Protein AF-A0A292PUA7-F1 (afdb_monomer_lite)

Secondary structure (DSSP, 8-state):
-HHHHHHHHHHT-S--SPPHHHHHHHHHHHHHTSPPPHHHHHHHHHHHHHSSSSEEEEE--GGGS-HHHHHHHHHHHHHHHHSS-TTSEEEEE-----HHHHHHHGGG-S------HHHHHHHHHHHHHHHHHH-HHHHTS-HHHHHHHHHHHHHHSTT-HHHHHHHHHHHHT--SHHHHHHHHHT--SSHHHHHHHHHHTS-HHHHHHHHHHHHHHHH-SSPPBHHHHHHHHH----TTSTT--------HHHHHHH-TTTEEES-S---S---GGGSBEEESSHHHHHHH-

Radius of gyration: 24.04 Å; chains: 1; bounding box: 62×45×61 Å

Structure (mmCIF, N/CA/C/O backbone):
data_AF-A0A292PUA7-F1
#
_entry.id   AF-A0A292PUA7-F1
#
loop_
_atom_site.group_PDB
_atom_site.id
_atom_site.type_symbol
_atom_site.label_atom_id
_atom_site.label_alt_id
_atom_site.label_comp_id
_atom_site.label_asym_id
_atom_site.label_entity_id
_atom_site.label_seq_id
_atom_site.pdbx_PDB_ins_code
_atom_site.Cartn_x
_atom_site.Cartn_y
_atom_site.Cartn_z
_atom_site.occupancy
_atom_site.B_iso_or_equiv
_atom_site.auth_seq_id
_atom_site.auth_comp_id
_atom_site.auth_asym_id
_atom_site.auth_atom_id
_atom_site.pdbx_PDB_model_num
ATOM 1 N N . MET A 1 1 ? -2.400 9.086 14.912 1.00 83.25 1 MET A N 1
ATOM 2 C CA . MET A 1 1 ? -3.695 8.447 14.572 1.00 83.25 1 MET A CA 1
ATOM 3 C C . MET A 1 1 ? -4.892 9.109 15.262 1.00 83.25 1 MET A C 1
ATOM 5 O O . MET A 1 1 ? -5.670 9.738 14.562 1.00 83.25 1 MET A O 1
ATOM 9 N N . LEU A 1 2 ? -5.048 9.010 16.593 1.00 87.31 2 LEU A N 1
ATOM 10 C CA . LEU A 1 2 ? -6.277 9.420 17.307 1.00 87.31 2 LEU A CA 1
ATOM 11 C C . LEU A 1 2 ? -6.714 10.872 17.054 1.00 87.31 2 LEU A C 1
ATOM 13 O O . LEU A 1 2 ? -7.883 11.109 16.780 1.00 87.31 2 LEU A O 1
ATOM 17 N N . LEU A 1 3 ? -5.783 11.832 17.050 1.00 88.31 3 LEU A N 1
ATOM 18 C CA . LEU A 1 3 ? -6.082 13.231 16.702 1.00 88.31 3 LEU A CA 1
ATOM 19 C C . LEU A 1 3 ? -6.696 13.378 15.299 1.00 88.31 3 LEU A C 1
ATOM 21 O O . LEU A 1 3 ? -7.638 14.144 15.111 1.00 88.31 3 LEU A O 1
ATOM 25 N N . SER A 1 4 ? -6.186 12.620 14.322 1.00 88.19 4 SER A N 1
ATOM 26 C CA . SER A 1 4 ? -6.734 12.601 12.960 1.00 88.19 4 SER A CA 1
ATOM 27 C C . SER A 1 4 ? -8.134 11.992 12.945 1.00 88.19 4 SER A C 1
ATOM 29 O O . SER A 1 4 ? -9.039 12.572 12.351 1.00 88.19 4 SER A O 1
ATOM 31 N N . LEU A 1 5 ? -8.341 10.877 13.656 1.00 89.81 5 LEU A N 1
ATOM 32 C CA . LEU A 1 5 ? -9.653 10.240 13.772 1.00 89.81 5 LEU A CA 1
ATOM 33 C C . LEU A 1 5 ? -10.684 11.184 14.406 1.00 89.81 5 LEU A C 1
ATOM 35 O O . LEU A 1 5 ? -11.755 11.380 13.842 1.00 89.81 5 LEU A O 1
ATOM 39 N N . ILE A 1 6 ? -10.343 11.822 15.529 1.00 89.75 6 ILE A N 1
ATOM 40 C CA . ILE A 1 6 ? -11.180 12.833 16.192 1.00 89.75 6 ILE A CA 1
ATOM 41 C C . ILE A 1 6 ? -11.528 13.958 15.213 1.00 89.75 6 ILE A C 1
ATOM 43 O O . ILE A 1 6 ? -12.698 14.299 15.055 1.00 89.75 6 ILE A O 1
ATOM 47 N N . GLY A 1 7 ? -10.531 14.501 14.508 1.00 88.25 7 GLY A N 1
ATOM 48 C CA . GLY A 1 7 ? -10.746 15.554 13.518 1.00 88.25 7 GLY A CA 1
ATOM 49 C C . GLY A 1 7 ? -11.690 15.134 12.387 1.00 88.25 7 GLY A C 1
ATOM 50 O O . GLY A 1 7 ? -12.556 15.913 11.991 1.00 88.25 7 GLY A O 1
ATOM 51 N N . GLN A 1 8 ? -11.565 13.904 11.885 1.00 90.06 8 GLN A N 1
ATOM 52 C CA . GLN A 1 8 ? -12.440 13.357 10.843 1.00 90.06 8 GLN A CA 1
ATOM 53 C C . GLN A 1 8 ? -13.868 13.124 11.350 1.00 90.06 8 GLN A C 1
ATOM 55 O O . GLN A 1 8 ? -14.820 13.523 10.682 1.00 90.06 8 GLN A O 1
ATOM 60 N N . LEU A 1 9 ? -14.024 12.551 12.547 1.00 88.88 9 LEU A N 1
ATOM 61 C CA . LEU A 1 9 ? -15.330 12.323 13.165 1.00 88.88 9 LEU A CA 1
ATOM 62 C C . LEU A 1 9 ? -16.069 13.639 13.423 1.00 88.88 9 LEU A C 1
ATOM 64 O O . LEU A 1 9 ? -17.260 13.733 13.144 1.00 88.88 9 LEU A O 1
ATOM 68 N N . LEU A 1 10 ? -15.368 14.673 13.897 1.00 87.06 10 LEU A N 1
ATOM 69 C CA . LEU A 1 10 ? -15.952 16.001 14.094 1.00 87.06 10 LEU A CA 1
ATOM 70 C C . LEU A 1 10 ? -16.365 16.647 12.768 1.00 87.06 10 LEU A C 1
ATOM 72 O O . LEU A 1 10 ? -17.460 17.190 12.684 1.00 87.06 10 LEU A O 1
ATOM 76 N N . ARG A 1 11 ? -15.534 16.551 11.720 1.00 85.50 11 ARG A N 1
ATOM 77 C CA . ARG A 1 11 ? -15.862 17.079 10.380 1.00 85.50 11 ARG A CA 1
ATOM 78 C C . ARG A 1 11 ? -17.053 16.380 9.730 1.00 85.50 11 ARG A C 1
ATOM 80 O O . ARG A 1 11 ? -17.743 16.996 8.927 1.00 85.50 11 ARG A O 1
ATOM 87 N N . ALA A 1 12 ? -17.278 15.107 10.046 1.00 83.06 12 ALA A N 1
ATOM 88 C CA . ALA A 1 12 ? -18.411 14.347 9.531 1.00 83.06 12 ALA A CA 1
ATOM 89 C C . ALA A 1 12 ? -19.746 14.720 10.205 1.00 83.06 12 ALA A C 1
ATOM 91 O O . ALA A 1 12 ? -20.809 14.357 9.697 1.00 83.06 12 ALA A O 1
ATOM 92 N N . ARG A 1 13 ? -19.722 15.437 11.339 1.00 81.62 13 ARG A N 1
ATOM 93 C CA . ARG A 1 13 ? -20.937 15.885 12.031 1.00 81.62 13 ARG A CA 1
ATOM 94 C C . ARG A 1 13 ? -21.560 17.076 11.306 1.00 81.62 13 ARG A C 1
ATOM 96 O O . ARG A 1 13 ? -20.875 17.965 10.817 1.00 81.62 13 ARG A O 1
ATOM 103 N N . SER A 1 14 ? -22.891 17.112 11.296 1.00 74.25 14 SER A N 1
ATOM 104 C CA . SER A 1 14 ? -23.660 18.260 10.794 1.00 74.25 14 SER A CA 1
ATOM 105 C C . SER A 1 14 ? -23.779 19.398 11.814 1.00 74.25 14 SER A C 1
ATOM 107 O O . SER A 1 14 ? -24.151 20.507 11.446 1.00 74.25 14 SER A O 1
ATOM 109 N N . ASP A 1 15 ? -23.508 19.116 13.089 1.00 78.31 15 ASP A N 1
ATOM 110 C CA . ASP A 1 15 ? -23.570 20.086 14.180 1.00 78.31 15 ASP A CA 1
ATOM 111 C C . ASP A 1 15 ? -22.274 20.919 14.229 1.00 78.31 15 ASP A C 1
ATOM 113 O O . ASP A 1 15 ? -21.197 20.335 14.392 1.00 78.31 15 ASP A O 1
ATOM 117 N N . PRO A 1 16 ? -22.351 22.257 14.090 1.00 71.00 16 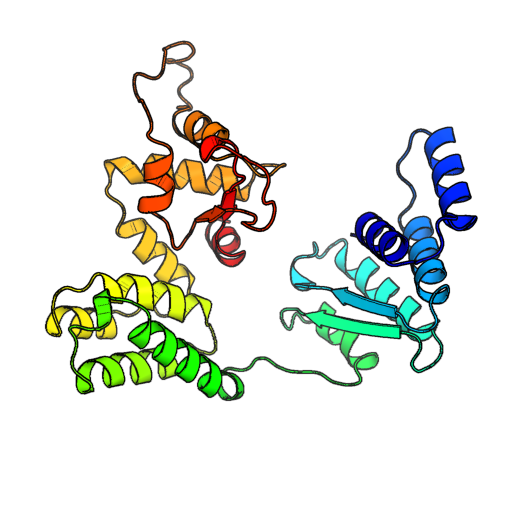PRO A N 1
ATOM 118 C CA . PRO A 1 16 ? -21.180 23.126 14.122 1.00 71.00 16 PRO A CA 1
ATOM 119 C C . PRO A 1 16 ? -20.568 23.280 15.523 1.00 71.00 16 PRO A C 1
ATOM 121 O O . PRO A 1 16 ? -19.453 23.792 15.633 1.00 71.00 16 PRO A O 1
ATOM 124 N N . LEU A 1 17 ? -21.268 22.876 16.590 1.00 80.25 17 LEU A N 1
ATOM 125 C CA . LEU A 1 17 ? -20.757 22.980 17.953 1.00 80.25 17 LEU A CA 1
ATOM 126 C C . LEU A 1 17 ? -19.792 21.831 18.273 1.00 80.25 17 LEU A C 1
ATOM 128 O O . LEU A 1 17 ? -20.082 20.637 18.105 1.00 80.25 17 LEU A O 1
ATOM 132 N N . LEU A 1 18 ? -18.611 22.217 18.760 1.00 82.06 18 LEU A N 1
ATOM 133 C CA . LEU A 1 18 ? -17.632 21.278 19.290 1.00 82.06 18 LEU A CA 1
ATOM 134 C C . LEU A 1 18 ? -18.151 20.689 20.610 1.00 82.06 18 LEU A C 1
ATOM 136 O O . LEU A 1 18 ? -18.640 21.453 21.441 1.00 82.06 18 LEU A O 1
ATOM 140 N N . PRO A 1 19 ? -18.028 19.367 20.825 1.00 84.81 19 PRO A N 1
ATOM 141 C CA . PRO A 1 19 ? -18.378 18.750 22.101 1.00 84.81 19 PRO A CA 1
ATOM 142 C C . PRO A 1 19 ? -17.555 19.340 23.248 1.00 84.81 19 PRO A C 1
ATOM 144 O O . PRO A 1 19 ? -16.367 19.641 23.065 1.00 84.81 19 PRO A O 1
ATOM 147 N N . ASP A 1 20 ? -18.162 19.455 24.429 1.00 84.44 20 ASP A N 1
ATOM 148 C CA . ASP A 1 20 ? -17.516 20.007 25.623 1.00 84.44 20 ASP A CA 1
ATOM 149 C C . ASP A 1 20 ? -16.232 19.246 25.973 1.00 84.44 20 ASP A C 1
ATOM 151 O O . ASP A 1 20 ? -15.246 19.851 26.383 1.00 84.44 20 ASP A O 1
ATOM 155 N N . GLU A 1 21 ? -16.181 17.935 25.730 1.00 81.94 21 GLU A N 1
ATOM 156 C CA . GLU A 1 21 ? -14.983 17.116 25.926 1.00 81.94 21 GLU A CA 1
ATOM 157 C C . GLU A 1 21 ? -13.799 17.597 25.084 1.00 81.94 21 GLU A C 1
ATOM 159 O O . GLU A 1 21 ? -12.672 17.639 25.573 1.00 81.94 21 GLU A O 1
ATOM 164 N N . ILE A 1 22 ? -14.041 18.001 23.835 1.00 84.62 22 ILE A N 1
ATOM 165 C CA . ILE A 1 22 ? -12.993 18.510 22.941 1.00 84.62 22 ILE A CA 1
ATOM 166 C C . ILE A 1 22 ? -12.559 19.907 23.351 1.00 84.62 22 ILE A C 1
ATOM 168 O O . ILE A 1 22 ? -11.365 20.216 23.328 1.00 84.62 22 ILE A O 1
ATOM 172 N N . MET A 1 23 ? -13.512 20.736 23.774 1.00 84.50 23 MET A N 1
ATOM 173 C CA . MET A 1 23 ? -13.211 22.058 24.307 1.00 84.50 23 MET A CA 1
ATOM 174 C C . MET A 1 23 ? -12.363 21.954 25.577 1.00 84.50 23 MET A C 1
ATOM 176 O O . MET A 1 23 ? -11.318 22.601 25.657 1.00 84.50 23 MET A O 1
ATOM 180 N N . ASN A 1 24 ? -12.741 21.083 26.513 1.00 84.62 24 ASN A N 1
ATOM 181 C CA . ASN A 1 24 ? -12.003 20.817 27.745 1.00 84.62 24 ASN A CA 1
ATOM 182 C C . ASN A 1 24 ? -10.601 20.276 27.458 1.00 84.62 24 ASN A C 1
ATOM 184 O O . ASN A 1 24 ? -9.626 20.779 28.012 1.00 84.62 24 ASN A O 1
ATOM 188 N N . LEU A 1 25 ? -10.480 19.311 26.543 1.00 84.31 25 LEU A N 1
ATOM 189 C CA . LEU A 1 25 ? -9.196 18.737 26.148 1.00 84.31 25 LEU A CA 1
ATOM 190 C C . LEU A 1 25 ? -8.265 19.802 25.547 1.00 84.31 25 LEU A C 1
ATOM 192 O O . LEU A 1 25 ? -7.103 19.881 25.940 1.00 84.31 25 LEU A O 1
ATOM 196 N N . TYR A 1 26 ? -8.783 20.687 24.688 1.00 82.81 26 TYR A N 1
ATOM 197 C CA . TYR A 1 26 ? -8.019 21.811 24.136 1.00 82.81 26 TYR A CA 1
ATOM 198 C C . TYR A 1 26 ? -7.610 22.843 25.198 1.00 82.81 26 TYR A C 1
ATOM 200 O O . TYR A 1 26 ? -6.489 23.353 25.170 1.00 82.81 26 TYR A O 1
ATOM 208 N N . HIS A 1 27 ? -8.499 23.177 26.137 1.00 83.00 27 HIS A N 1
ATOM 209 C CA . HIS A 1 27 ? -8.201 24.160 27.183 1.00 83.00 27 HIS A CA 1
ATOM 210 C C . HIS A 1 27 ? -7.146 23.623 28.153 1.00 83.00 27 HIS A C 1
ATOM 212 O O . HIS A 1 27 ? -6.191 24.334 28.466 1.00 83.00 27 HIS A O 1
ATOM 218 N N . ASN A 1 28 ? -7.263 22.354 28.547 1.00 78.50 28 ASN A N 1
ATOM 219 C CA . ASN A 1 28 ? -6.302 21.685 29.418 1.00 78.50 28 ASN A CA 1
ATOM 220 C C . ASN A 1 28 ? -4.930 21.552 28.743 1.00 78.50 28 ASN A C 1
ATOM 222 O O . ASN A 1 28 ? -3.914 21.864 29.359 1.00 78.50 28 ASN A O 1
ATOM 226 N N . SER A 1 29 ? -4.879 21.184 27.459 1.00 74.75 29 SER A N 1
ATOM 227 C CA . SER A 1 29 ? -3.610 21.064 26.731 1.00 74.75 29 SER A CA 1
ATOM 228 C C . SER A 1 29 ? -2.948 22.424 26.482 1.00 74.75 29 SER A C 1
ATOM 230 O O . SER A 1 29 ? -1.736 22.574 26.640 1.00 74.75 29 SER A O 1
ATOM 232 N N . LYS A 1 30 ? -3.735 23.458 26.146 1.00 66.00 30 LYS A N 1
ATOM 233 C CA . LYS A 1 30 ? -3.231 24.822 25.915 1.00 66.00 30 LYS A CA 1
ATOM 234 C C . LYS A 1 30 ? -2.744 25.491 27.200 1.00 66.00 30 LYS A C 1
ATOM 236 O O . LYS A 1 30 ? -1.758 26.220 27.151 1.00 66.00 30 LYS A O 1
ATOM 241 N N . ALA A 1 31 ? -3.399 25.236 28.333 1.00 60.09 31 ALA A N 1
ATOM 242 C CA . ALA A 1 31 ? -2.960 25.737 29.634 1.00 60.09 31 ALA A CA 1
ATOM 243 C C . ALA A 1 31 ? -1.592 25.168 30.050 1.00 60.09 31 ALA A C 1
ATOM 245 O O . ALA A 1 31 ? -0.831 25.848 30.732 1.00 60.09 31 ALA A O 1
ATOM 246 N N . ILE A 1 32 ? -1.273 23.944 29.615 1.00 60.31 32 ILE A N 1
ATOM 247 C CA . ILE A 1 32 ? -0.042 23.229 29.985 1.00 60.31 32 ILE A CA 1
ATOM 248 C C . ILE A 1 32 ? 1.043 23.367 28.894 1.00 60.31 32 ILE A C 1
ATOM 250 O O . ILE A 1 32 ? 2.213 23.096 29.150 1.00 60.31 32 ILE A O 1
ATOM 254 N N . GLY A 1 33 ? 0.694 23.819 27.682 1.00 63.53 33 GLY A N 1
ATOM 255 C CA . GLY A 1 33 ? 1.630 23.929 26.555 1.00 63.53 33 GLY A CA 1
ATOM 256 C C . GLY A 1 33 ? 2.111 22.572 26.027 1.00 63.53 33 GLY A C 1
ATOM 257 O O . GLY A 1 33 ? 3.173 22.489 25.416 1.00 63.53 33 GLY A O 1
ATOM 258 N N . THR A 1 34 ? 1.351 21.506 26.283 1.00 70.19 34 THR A N 1
ATOM 259 C CA . THR A 1 34 ? 1.709 20.119 25.959 1.00 70.19 34 THR A CA 1
ATOM 260 C C . THR A 1 34 ? 0.669 19.474 25.051 1.00 70.19 34 THR A C 1
ATOM 262 O O . THR A 1 34 ? -0.472 19.929 24.950 1.00 70.19 34 THR A O 1
ATOM 265 N N . SER A 1 35 ? 1.067 18.412 24.348 1.00 73.06 35 SER A N 1
ATOM 266 C CA . SER A 1 35 ? 0.124 17.564 23.619 1.00 73.06 35 SER A CA 1
ATOM 267 C C . SER A 1 35 ? -0.775 16.795 24.600 1.00 73.06 35 SER A C 1
ATOM 269 O O . SER A 1 35 ? -0.269 16.357 25.634 1.00 73.06 35 SER A O 1
ATOM 271 N N . PRO A 1 36 ? -2.065 16.578 24.280 1.00 79.19 36 PRO A N 1
ATOM 272 C CA . PRO A 1 36 ? -2.963 15.769 25.107 1.00 79.19 36 PRO A CA 1
ATOM 273 C C . PRO A 1 36 ? -2.427 14.349 25.331 1.00 79.19 36 PRO A C 1
ATOM 275 O O . PRO A 1 36 ? -1.798 13.785 24.429 1.00 79.19 36 PRO A O 1
ATOM 278 N N . ASP A 1 37 ? -2.709 13.762 26.498 1.00 84.75 37 ASP A N 1
ATOM 279 C CA . ASP A 1 37 ? -2.333 12.377 26.789 1.00 84.75 37 ASP A CA 1
ATOM 280 C C . ASP A 1 37 ? -3.092 11.385 25.892 1.00 84.75 37 ASP A C 1
ATOM 282 O O . ASP A 1 37 ? -4.216 11.637 25.446 1.00 84.75 37 ASP A O 1
ATOM 286 N N . ILE A 1 38 ? -2.488 10.222 25.636 1.00 83.25 38 ILE A N 1
ATOM 287 C CA . ILE A 1 38 ? -3.096 9.181 24.800 1.00 83.25 38 ILE A CA 1
ATOM 288 C C . ILE A 1 38 ? -4.430 8.715 25.392 1.00 83.25 38 ILE A C 1
ATOM 290 O O . ILE A 1 38 ? -5.379 8.527 24.632 1.00 83.25 38 ILE A O 1
ATOM 294 N N . LYS A 1 39 ? -4.545 8.577 26.720 1.00 84.56 39 LYS A N 1
ATOM 295 C CA . LYS A 1 39 ? -5.793 8.131 27.360 1.00 84.56 39 LYS A CA 1
ATOM 296 C C . LYS A 1 39 ? -6.907 9.161 27.227 1.00 84.56 39 LYS A C 1
ATOM 298 O O . LYS A 1 39 ? -8.058 8.793 26.984 1.00 84.56 39 LYS A O 1
ATOM 303 N N . ASP A 1 40 ? -6.568 10.444 27.322 1.00 86.88 40 ASP A N 1
ATOM 304 C CA . ASP A 1 40 ? -7.526 11.532 27.111 1.00 86.88 40 ASP A CA 1
ATOM 305 C C . ASP A 1 40 ? -8.036 11.522 25.664 1.00 86.88 40 ASP A C 1
ATOM 307 O O . ASP A 1 40 ? -9.237 11.640 25.419 1.00 86.88 40 ASP A O 1
ATOM 311 N N . LEU A 1 41 ? -7.141 11.298 24.695 1.00 88.44 41 LEU A N 1
ATOM 312 C CA . LEU A 1 41 ? -7.505 11.173 23.282 1.00 88.44 41 LEU A CA 1
ATOM 313 C C . LEU A 1 41 ? -8.356 9.931 22.999 1.00 88.44 41 LEU A C 1
ATOM 315 O O . LEU A 1 41 ? -9.301 10.013 22.218 1.00 88.44 41 LEU A O 1
ATOM 319 N N . GLN A 1 42 ? -8.044 8.793 23.620 1.00 87.69 42 GLN A N 1
ATOM 320 C CA . GLN A 1 42 ? -8.847 7.572 23.514 1.00 87.69 42 GLN A CA 1
ATOM 321 C C . GLN A 1 42 ? -10.260 7.808 24.051 1.00 87.69 42 GLN A C 1
ATOM 323 O O . GLN A 1 42 ? -11.229 7.520 23.352 1.00 87.69 42 GLN A O 1
ATOM 328 N N . THR A 1 43 ? -10.371 8.414 25.235 1.00 86.69 43 THR A N 1
ATOM 329 C CA . THR A 1 43 ? -11.652 8.750 25.874 1.00 86.69 43 THR A CA 1
ATOM 330 C C . THR A 1 43 ? -12.470 9.706 25.007 1.00 86.69 43 THR A C 1
ATOM 332 O O . THR A 1 43 ? -13.643 9.456 24.729 1.00 86.69 43 THR A O 1
ATOM 335 N N . ALA A 1 44 ? -11.841 10.774 24.508 1.00 88.81 44 ALA A N 1
ATOM 336 C CA . ALA A 1 44 ? -12.493 11.732 23.623 1.00 88.81 44 ALA A CA 1
ATOM 337 C C . ALA A 1 44 ? -12.975 11.073 22.321 1.00 88.81 44 ALA A C 1
ATOM 339 O O . ALA A 1 44 ? -14.102 11.319 21.890 1.00 88.81 44 ALA A O 1
ATOM 340 N N . ALA A 1 45 ? -12.161 10.204 21.711 1.00 88.69 45 ALA A N 1
ATOM 341 C CA . ALA A 1 45 ? -12.555 9.463 20.517 1.00 88.69 45 ALA A CA 1
ATOM 342 C C . ALA A 1 45 ? -13.782 8.575 20.788 1.00 88.69 45 ALA A C 1
ATOM 344 O O . ALA A 1 45 ? -14.750 8.663 20.034 1.00 88.69 45 ALA A O 1
ATOM 345 N N . SER A 1 46 ? -13.785 7.807 21.884 1.00 87.12 46 SER A N 1
ATOM 346 C CA . SER A 1 46 ? -14.904 6.938 22.289 1.00 87.12 46 SER A CA 1
ATOM 347 C C . SER A 1 46 ? -16.197 7.708 22.576 1.00 87.12 46 SER A C 1
ATOM 349 O O . SER A 1 46 ? -17.296 7.226 22.311 1.00 87.12 46 SER A O 1
ATOM 351 N N . HIS A 1 47 ? -16.107 8.926 23.112 1.00 86.81 47 HIS A N 1
ATOM 352 C CA . HIS A 1 47 ? -17.289 9.767 23.304 1.00 86.81 47 HIS A CA 1
ATOM 353 C C . HIS A 1 47 ? -17.816 10.300 21.973 1.00 86.81 47 HIS A C 1
ATOM 355 O O . HIS A 1 47 ? -19.014 10.210 21.701 1.00 86.81 47 HIS A O 1
ATOM 361 N N . ILE A 1 48 ? -16.936 10.803 21.102 1.00 87.75 48 ILE A N 1
ATOM 362 C CA . ILE A 1 48 ? -17.348 11.356 19.806 1.00 87.75 48 ILE A CA 1
ATOM 363 C C . ILE A 1 48 ? -18.013 10.292 18.930 1.00 87.75 48 ILE A C 1
ATOM 365 O O . ILE A 1 48 ? -19.004 10.590 18.257 1.00 87.75 48 ILE A O 1
ATOM 369 N N . THR A 1 49 ? -17.523 9.049 18.948 1.00 88.12 49 THR A N 1
ATOM 370 C CA . THR A 1 49 ? -18.129 7.948 18.184 1.00 88.12 49 THR A CA 1
ATOM 371 C C . THR A 1 49 ? -19.574 7.677 18.606 1.00 88.12 49 THR A C 1
ATOM 373 O O . THR A 1 49 ? -20.356 7.212 17.774 1.00 88.12 49 THR A O 1
ATOM 376 N N . LYS A 1 50 ? -19.953 7.992 19.853 1.00 87.88 50 LYS A N 1
ATOM 377 C CA . LYS A 1 50 ? -21.316 7.837 20.398 1.00 87.88 50 LYS A CA 1
ATOM 378 C C . LYS A 1 50 ? -22.249 9.011 20.103 1.00 87.88 50 LYS A C 1
ATOM 380 O O . LYS A 1 50 ? -23.462 8.859 20.221 1.00 87.88 50 LYS A O 1
ATOM 385 N N . LEU A 1 51 ? -21.721 10.166 19.694 1.00 85.56 51 LEU A N 1
ATOM 386 C CA . LEU A 1 51 ? -22.546 11.339 19.365 1.00 85.56 51 LEU A CA 1
ATOM 387 C C . LEU A 1 51 ? -23.382 11.142 18.094 1.00 85.56 51 LEU A C 1
ATOM 389 O O . LEU A 1 51 ? -24.340 11.877 17.855 1.00 85.56 51 LEU A O 1
ATOM 393 N N . SER A 1 52 ? -23.020 10.161 17.269 1.00 84.69 52 SER A N 1
ATOM 394 C CA . SER A 1 52 ? -23.734 9.822 16.042 1.00 84.69 52 SER A CA 1
ATOM 395 C C . SER A 1 52 ? -24.579 8.566 16.236 1.00 84.69 52 SER A C 1
ATOM 397 O O . SER A 1 52 ? -24.173 7.627 16.912 1.00 84.69 52 SER A O 1
ATOM 399 N N . LYS A 1 53 ? -25.747 8.508 15.579 1.00 85.31 53 LYS A N 1
ATOM 400 C CA . LYS A 1 53 ? -26.614 7.312 15.605 1.00 85.31 53 LYS A CA 1
ATOM 401 C C . LYS A 1 53 ? -25.900 6.062 15.083 1.00 85.31 53 LYS A C 1
ATOM 403 O O . LYS A 1 53 ? -26.186 4.957 15.535 1.00 85.31 53 LYS A O 1
ATOM 408 N N . LYS A 1 54 ? -25.026 6.248 14.092 1.00 89.94 54 LYS A N 1
ATOM 409 C CA . LYS A 1 54 ? -24.200 5.201 13.503 1.00 89.94 54 LYS A CA 1
ATOM 410 C C . LYS A 1 54 ? -22.859 5.782 13.075 1.00 89.94 54 LYS A C 1
ATOM 412 O O . LYS A 1 54 ? -22.838 6.782 12.361 1.00 89.94 54 LYS A O 1
ATOM 417 N N . THR A 1 55 ? -21.780 5.125 13.473 1.00 90.94 55 THR A N 1
ATOM 418 C CA . THR A 1 55 ? -20.405 5.525 13.168 1.00 90.94 55 THR A CA 1
ATOM 419 C C . THR A 1 55 ? -19.693 4.406 12.421 1.00 90.94 55 THR A C 1
ATOM 421 O O . THR A 1 55 ? -19.829 3.232 12.768 1.00 90.94 55 THR A O 1
ATOM 424 N N . PHE A 1 56 ? -18.927 4.770 11.394 1.00 92.88 56 PHE A N 1
ATOM 425 C CA . PHE A 1 56 ? -18.062 3.853 10.659 1.00 92.88 56 PHE A CA 1
ATOM 426 C C . PHE A 1 56 ? -16.612 4.280 10.855 1.00 92.88 56 PHE A C 1
ATOM 428 O O . PHE A 1 56 ? -16.279 5.441 10.621 1.00 92.88 56 PHE A O 1
ATOM 435 N N . ILE A 1 57 ? -15.765 3.350 11.282 1.00 92.88 57 ILE A N 1
ATOM 436 C CA . ILE A 1 57 ? -14.324 3.562 11.417 1.00 92.88 57 ILE A CA 1
ATOM 437 C C . ILE A 1 57 ? -13.632 2.598 10.461 1.00 92.88 57 ILE A C 1
ATOM 439 O O . ILE A 1 57 ? -13.879 1.396 10.510 1.00 92.88 57 ILE A O 1
ATOM 443 N N . ILE A 1 58 ? -12.775 3.128 9.593 1.00 94.88 58 ILE A N 1
ATOM 444 C CA . ILE A 1 58 ? -11.935 2.334 8.697 1.00 94.88 58 ILE A CA 1
ATOM 445 C C . ILE A 1 58 ? -10.491 2.554 9.133 1.00 94.88 58 ILE A C 1
ATOM 447 O O . ILE A 1 58 ? -10.003 3.684 9.110 1.00 94.88 58 ILE A O 1
ATOM 451 N N . LEU A 1 59 ? -9.837 1.482 9.568 1.00 93.62 59 LEU A N 1
ATOM 452 C CA . LEU A 1 59 ? -8.422 1.460 9.908 1.00 93.62 59 LEU A CA 1
ATOM 453 C C . LEU A 1 59 ? -7.696 0.700 8.804 1.00 93.62 59 LEU A C 1
ATOM 455 O O . LEU A 1 59 ? -7.817 -0.520 8.708 1.00 93.62 59 LEU A O 1
ATOM 459 N N . ASP A 1 60 ? -6.997 1.443 7.954 1.00 92.38 60 ASP A N 1
ATOM 460 C CA . ASP A 1 60 ? -6.231 0.869 6.855 1.00 92.38 60 ASP A CA 1
ATOM 461 C C . ASP A 1 60 ? -4.803 0.530 7.312 1.00 92.38 60 ASP A C 1
ATOM 463 O O . ASP A 1 60 ? -4.186 1.328 8.018 1.00 92.38 60 ASP A O 1
ATOM 467 N N . ALA A 1 61 ? -4.315 -0.648 6.924 1.00 91.25 61 ALA A N 1
ATOM 468 C CA . ALA A 1 61 ? -2.970 -1.170 7.157 1.00 91.25 61 ALA A CA 1
ATOM 469 C C . ALA A 1 61 ? -2.509 -1.096 8.627 1.00 91.25 61 ALA A C 1
ATOM 471 O O . ALA A 1 61 ? -1.480 -0.509 8.959 1.00 91.25 61 ALA A O 1
ATOM 472 N N . LEU A 1 62 ? -3.267 -1.711 9.543 1.00 93.88 62 LEU A N 1
ATOM 473 C CA . LEU A 1 62 ? -2.965 -1.682 10.983 1.00 93.88 62 LEU A CA 1
ATOM 474 C C . LEU A 1 62 ? -1.574 -2.256 11.326 1.00 93.88 62 LEU A C 1
ATOM 476 O O . LEU A 1 62 ? -0.987 -1.885 12.344 1.00 93.88 62 LEU A O 1
ATOM 480 N N . ASP A 1 63 ? -1.035 -3.149 10.498 1.00 92.44 63 ASP A N 1
ATOM 481 C CA . ASP A 1 63 ? 0.313 -3.694 10.659 1.00 92.44 63 ASP A CA 1
ATOM 482 C C . ASP A 1 63 ? 1.431 -2.654 10.498 1.00 92.44 63 ASP A C 1
ATOM 484 O O . ASP A 1 63 ? 2.498 -2.847 11.077 1.00 92.44 63 ASP A O 1
ATOM 488 N N . GLU A 1 64 ? 1.175 -1.513 9.849 1.00 88.69 64 GLU A N 1
ATOM 489 C CA . GLU A 1 64 ? 2.143 -0.412 9.733 1.00 88.69 64 GLU A CA 1
ATOM 490 C C . GLU A 1 64 ? 2.376 0.337 11.060 1.00 88.69 64 GLU A C 1
ATOM 492 O O . GLU A 1 64 ? 3.313 1.133 11.174 1.00 88.69 64 GLU A O 1
ATOM 497 N N . PHE A 1 65 ? 1.561 0.090 12.096 1.00 89.06 65 PHE A N 1
ATOM 498 C CA . PHE A 1 65 ? 1.823 0.647 13.422 1.00 89.06 65 PHE A CA 1
ATOM 499 C C . PHE A 1 65 ? 3.080 0.030 14.050 1.00 89.06 65 PHE A C 1
ATOM 501 O O . PHE A 1 65 ? 3.200 -1.199 14.100 1.00 89.06 65 PHE A O 1
ATOM 508 N N . PRO A 1 66 ? 3.972 0.857 14.633 1.00 88.56 66 PRO A N 1
ATOM 509 C CA . PRO A 1 66 ? 5.121 0.364 15.383 1.00 88.56 66 PRO A CA 1
ATOM 510 C C . PRO A 1 66 ? 4.696 -0.625 16.476 1.00 88.56 66 PRO A C 1
ATOM 512 O O . PRO A 1 66 ? 3.771 -0.349 17.246 1.00 88.56 66 PRO A O 1
ATOM 515 N N . LYS A 1 67 ? 5.361 -1.786 16.551 1.00 88.38 67 LYS A N 1
ATOM 516 C CA . LYS A 1 67 ? 4.969 -2.897 17.444 1.00 88.38 67 LYS A CA 1
ATOM 517 C C . LYS A 1 67 ? 4.886 -2.500 18.919 1.00 88.38 67 LYS A C 1
ATOM 519 O O . LYS A 1 67 ? 4.045 -3.019 19.646 1.00 88.38 67 LYS A O 1
ATOM 524 N N . ASP A 1 68 ? 5.734 -1.574 19.348 1.00 87.56 68 ASP A N 1
ATOM 525 C CA . ASP A 1 68 ? 5.783 -1.008 20.696 1.00 87.56 68 ASP A CA 1
ATOM 526 C C . ASP A 1 68 ? 4.534 -0.186 21.055 1.00 87.56 68 ASP A C 1
ATOM 528 O O . ASP A 1 68 ? 4.128 -0.158 22.215 1.00 87.56 68 ASP A O 1
ATOM 532 N N . THR A 1 69 ? 3.876 0.429 20.069 1.00 86.06 69 THR A N 1
ATOM 533 C CA . THR A 1 69 ? 2.663 1.240 20.281 1.00 86.06 69 THR A CA 1
ATOM 534 C C . THR A 1 69 ? 1.376 0.538 19.842 1.00 86.06 69 THR A C 1
ATOM 536 O O . THR A 1 69 ? 0.303 0.836 20.378 1.00 86.06 69 THR A O 1
ATOM 539 N N . ARG A 1 70 ? 1.461 -0.442 18.932 1.00 91.69 70 ARG A N 1
ATOM 540 C CA . ARG A 1 70 ? 0.324 -1.165 18.332 1.00 91.69 70 ARG A CA 1
ATOM 541 C C . ARG A 1 70 ? -0.599 -1.818 19.363 1.00 91.69 70 ARG A C 1
ATOM 543 O O . ARG A 1 70 ? -1.817 -1.774 19.206 1.00 91.69 70 ARG A O 1
ATOM 550 N N . GLY A 1 71 ? -0.050 -2.338 20.464 1.00 91.56 71 GLY A N 1
ATOM 551 C CA . GLY A 1 71 ? -0.843 -2.937 21.546 1.00 91.56 71 GLY A CA 1
ATOM 552 C C . GLY A 1 71 ? -1.852 -1.969 22.183 1.00 91.56 71 GLY A C 1
ATOM 553 O O . GLY A 1 71 ? -2.981 -2.359 22.472 1.00 91.56 71 GLY A O 1
ATOM 554 N N . SER A 1 72 ? -1.487 -0.691 22.334 1.00 89.31 72 SER A N 1
ATOM 555 C CA . SER A 1 72 ? -2.395 0.334 22.873 1.00 89.31 72 SER A CA 1
ATOM 556 C C . SER A 1 72 ? -3.572 0.628 21.936 1.00 89.31 72 SER A C 1
ATOM 558 O O . SER A 1 72 ? -4.693 0.848 22.393 1.00 89.31 72 SER A O 1
ATOM 560 N N . VAL A 1 73 ? -3.333 0.573 20.621 1.00 91.12 73 VAL A N 1
ATOM 561 C CA . VAL A 1 73 ? -4.364 0.752 19.592 1.00 91.12 73 VAL A CA 1
ATOM 562 C C . VAL A 1 73 ? -5.314 -0.443 19.582 1.00 91.12 73 VAL A C 1
ATOM 564 O O . VAL A 1 73 ? -6.525 -0.249 19.573 1.00 91.12 73 VAL A O 1
ATOM 567 N N . LEU A 1 74 ? -4.780 -1.666 19.648 1.00 93.75 74 LEU A N 1
ATOM 568 C CA . LEU A 1 74 ? -5.578 -2.893 19.717 1.00 93.75 74 LEU A CA 1
ATOM 569 C C . LEU A 1 74 ? -6.475 -2.931 20.966 1.00 93.75 74 LEU A C 1
ATOM 571 O O . LEU A 1 74 ? -7.655 -3.259 20.847 1.00 93.75 74 LEU A O 1
ATOM 575 N N . SER A 1 75 ? -5.951 -2.535 22.135 1.00 92.38 75 SER A N 1
ATOM 576 C CA . SER A 1 75 ? -6.747 -2.414 23.370 1.00 92.38 75 SER A CA 1
ATOM 577 C C . SER A 1 75 ? -7.902 -1.435 23.190 1.00 92.38 75 SER A C 1
ATOM 579 O O . SER A 1 75 ? -9.053 -1.776 23.447 1.00 92.38 75 SER A O 1
ATOM 581 N N . TRP A 1 76 ? -7.610 -0.246 22.657 1.00 91.94 76 TRP A N 1
ATOM 582 C CA . TRP A 1 76 ? -8.618 0.782 22.415 1.00 91.94 76 TRP A CA 1
ATOM 583 C C . TRP A 1 76 ? -9.703 0.335 21.427 1.00 91.94 76 TRP A C 1
ATOM 585 O O . TRP A 1 76 ? -10.878 0.600 21.663 1.00 91.94 76 TRP A O 1
ATOM 595 N N . ILE A 1 77 ? -9.350 -0.387 20.356 1.00 92.69 77 ILE A N 1
ATOM 596 C CA . ILE A 1 77 ? -10.342 -0.963 19.430 1.00 92.69 77 ILE A CA 1
ATOM 597 C C . ILE A 1 77 ? -11.292 -1.901 20.186 1.00 92.69 77 ILE A C 1
ATOM 599 O O . ILE A 1 77 ? -12.504 -1.826 19.987 1.00 92.69 77 ILE A O 1
ATOM 603 N N . GLY A 1 78 ? -10.759 -2.754 21.067 1.00 92.00 78 GLY A N 1
ATOM 604 C CA . GLY A 1 78 ? -11.561 -3.650 21.901 1.00 92.00 78 GLY A CA 1
ATOM 605 C C . GLY A 1 78 ? -12.470 -2.911 22.879 1.00 92.00 78 GLY A C 1
ATOM 606 O O . GLY A 1 78 ? -13.655 -3.228 22.973 1.00 92.00 78 GLY A O 1
ATOM 607 N N . GLU A 1 79 ? -11.944 -1.893 23.557 1.00 90.75 79 GLU A N 1
ATOM 608 C CA . GLU A 1 79 ? -12.702 -1.047 24.486 1.00 90.75 79 GLU A CA 1
ATOM 609 C C . GLU A 1 79 ? -13.853 -0.329 23.775 1.00 90.75 79 GLU A C 1
ATOM 611 O O . GLU A 1 79 ? -14.999 -0.409 24.213 1.00 90.75 79 GLU A O 1
ATOM 616 N N . VAL A 1 80 ? -13.578 0.305 22.633 1.00 90.06 80 VAL A N 1
ATOM 617 C CA . VAL A 1 80 ? -14.595 0.999 21.835 1.00 90.06 80 VAL A CA 1
ATOM 618 C C . VAL A 1 80 ? -15.627 0.017 21.282 1.00 90.06 80 VAL A C 1
ATOM 620 O O . VAL A 1 80 ? -16.819 0.311 21.288 1.00 90.06 80 VAL A O 1
ATOM 623 N N . ALA A 1 81 ? -15.217 -1.166 20.825 1.00 88.94 81 ALA A N 1
ATOM 624 C CA . ALA A 1 81 ? -16.162 -2.170 20.346 1.00 88.94 81 ALA A CA 1
ATOM 625 C C . ALA A 1 81 ? -17.106 -2.657 21.463 1.00 88.94 81 ALA A C 1
ATOM 627 O O . ALA A 1 81 ? -18.294 -2.856 21.207 1.00 88.94 81 ALA A O 1
ATOM 628 N N . ALA A 1 82 ? -16.600 -2.815 22.691 1.00 88.56 82 ALA A N 1
ATOM 629 C CA . ALA A 1 82 ? -17.376 -3.276 23.843 1.00 88.56 82 ALA A CA 1
ATOM 630 C C . ALA A 1 82 ? -18.295 -2.195 24.445 1.00 88.56 82 ALA A C 1
ATOM 632 O O . ALA A 1 82 ? -19.369 -2.509 24.952 1.00 88.56 82 ALA A O 1
ATOM 633 N N . ASP A 1 83 ? -17.886 -0.928 24.387 1.00 87.62 83 ASP A N 1
ATOM 634 C CA . ASP A 1 83 ? -18.586 0.214 24.993 1.00 87.62 83 ASP A CA 1
ATOM 635 C C . ASP A 1 83 ? -19.753 0.757 24.128 1.00 87.62 83 ASP A C 1
ATOM 637 O O . ASP A 1 83 ? -20.474 1.686 24.508 1.00 87.62 83 ASP A O 1
ATOM 641 N N . HIS A 1 84 ? -19.967 0.185 22.940 1.00 85.50 84 HIS A N 1
ATOM 642 C CA . HIS A 1 84 ? -20.991 0.611 21.988 1.00 85.50 84 HIS A CA 1
ATOM 643 C C . HIS A 1 84 ? -22.205 -0.327 21.939 1.00 85.50 84 HIS A C 1
ATOM 645 O O . HIS A 1 84 ? -22.093 -1.550 21.917 1.00 85.50 84 HIS A O 1
ATOM 651 N N . ASN A 1 85 ? -23.403 0.257 21.813 1.00 79.19 85 ASN A N 1
ATOM 652 C CA . ASN A 1 85 ? -24.624 -0.509 21.558 1.00 79.19 85 ASN A CA 1
ATOM 653 C C . ASN A 1 85 ? -24.553 -1.210 20.192 1.00 79.19 85 ASN A C 1
ATOM 655 O O . ASN A 1 85 ? -24.072 -0.626 19.210 1.00 79.19 85 ASN A O 1
ATOM 659 N N . ALA A 1 86 ? -25.114 -2.419 20.105 1.00 77.56 86 ALA A N 1
ATOM 660 C CA . ALA A 1 86 ? -25.164 -3.194 18.868 1.00 77.56 86 ALA A CA 1
ATOM 661 C C . ALA A 1 86 ? -25.742 -2.368 17.700 1.00 77.56 86 ALA A C 1
ATOM 663 O O . ALA A 1 86 ? -26.832 -1.806 17.790 1.00 77.56 86 ALA A O 1
ATOM 664 N N . GLY A 1 87 ? -24.990 -2.282 16.598 1.00 80.94 87 GLY A N 1
ATOM 665 C CA . GLY A 1 87 ? -25.386 -1.561 15.382 1.00 80.94 87 GLY A CA 1
ATOM 666 C C . GLY A 1 87 ? -25.065 -0.060 15.352 1.00 80.94 87 GLY A C 1
ATOM 667 O O . GLY A 1 87 ? -25.203 0.547 14.287 1.00 80.94 87 GLY A O 1
ATOM 668 N N . SER A 1 88 ? -24.600 0.531 16.461 1.00 89.69 88 SER A N 1
ATOM 669 C CA . SER A 1 88 ? -24.190 1.949 16.519 1.00 89.69 88 SER A CA 1
ATOM 670 C C . SER A 1 88 ? -22.774 2.202 15.988 1.00 89.69 88 SER A C 1
ATOM 672 O O . SER A 1 88 ? -22.451 3.324 15.604 1.00 89.69 88 SER A O 1
ATOM 674 N N . LEU A 1 89 ? -21.941 1.164 15.916 1.00 91.75 89 LEU A N 1
ATOM 675 C CA . LEU A 1 89 ? -20.567 1.241 15.440 1.00 91.75 89 LEU A CA 1
ATOM 676 C C . LEU A 1 89 ? -20.274 0.111 14.454 1.00 91.75 89 LEU A C 1
ATOM 678 O O . LEU A 1 89 ? -20.740 -1.018 14.611 1.00 91.75 89 LEU A O 1
ATOM 682 N N . SER A 1 90 ? -19.508 0.417 13.416 1.00 92.50 90 SER A N 1
ATOM 683 C CA . SER A 1 90 ? -18.960 -0.566 12.486 1.00 92.50 90 SER A CA 1
ATOM 684 C C . SER A 1 90 ? -17.497 -0.239 12.235 1.00 92.50 90 SER A C 1
ATOM 686 O O . SER A 1 90 ? -17.180 0.858 11.777 1.00 92.50 90 SER A O 1
ATOM 688 N N . ILE A 1 91 ? -16.615 -1.181 12.556 1.00 93.19 91 ILE A N 1
ATOM 689 C CA . ILE A 1 91 ? -15.174 -1.038 12.358 1.00 93.19 91 ILE A CA 1
ATOM 690 C C . ILE A 1 91 ? -14.755 -1.985 11.235 1.00 93.19 91 ILE A C 1
ATOM 692 O O . ILE A 1 91 ? -15.063 -3.174 11.285 1.00 93.19 91 ILE A O 1
ATOM 696 N N . LEU A 1 92 ? -14.065 -1.452 10.231 1.00 95.62 92 LEU A N 1
ATOM 697 C CA . LEU A 1 92 ? -13.341 -2.228 9.232 1.00 95.62 92 LEU A CA 1
ATOM 698 C C . LEU A 1 92 ? -11.849 -2.039 9.488 1.00 95.62 92 LEU A C 1
ATOM 700 O O . LEU A 1 92 ? -11.377 -0.906 9.543 1.00 95.62 92 LEU A O 1
ATOM 704 N N . VAL A 1 93 ? -11.122 -3.141 9.629 1.00 94.62 93 VAL A N 1
ATOM 705 C CA . VAL A 1 93 ? -9.666 -3.135 9.783 1.00 94.62 93 VAL A CA 1
ATOM 706 C C . VAL A 1 93 ? -9.060 -3.918 8.629 1.00 94.62 93 VAL A C 1
ATOM 708 O O . VAL A 1 93 ? -9.515 -5.024 8.338 1.00 94.62 93 VAL A O 1
ATOM 711 N N . THR A 1 94 ? -8.041 -3.359 7.984 1.00 94.81 94 THR A N 1
ATOM 712 C CA . THR A 1 94 ? -7.180 -4.094 7.052 1.00 94.81 94 THR A CA 1
ATOM 713 C C . THR A 1 94 ? -5.810 -4.275 7.700 1.00 94.81 94 THR A C 1
ATOM 715 O O . THR A 1 94 ? -5.303 -3.375 8.375 1.00 94.81 94 THR A O 1
ATOM 718 N N . SER A 1 95 ? -5.222 -5.461 7.557 1.00 94.19 95 SER A N 1
ATOM 719 C CA . SER A 1 95 ? -3.854 -5.715 8.003 1.00 94.19 95 SER A CA 1
ATOM 720 C C . SER A 1 95 ? -3.273 -6.977 7.373 1.00 94.19 95 SER A C 1
ATOM 722 O O . SER A 1 95 ? -4.004 -7.857 6.908 1.00 94.19 95 SER A O 1
ATOM 724 N N . ARG A 1 96 ? -1.951 -7.127 7.455 1.00 91.00 96 ARG A N 1
ATOM 725 C CA . ARG A 1 96 ? -1.306 -8.445 7.370 1.00 91.00 96 ARG A CA 1
ATOM 726 C C . ARG A 1 96 ? -1.730 -9.336 8.551 1.00 91.00 96 ARG A C 1
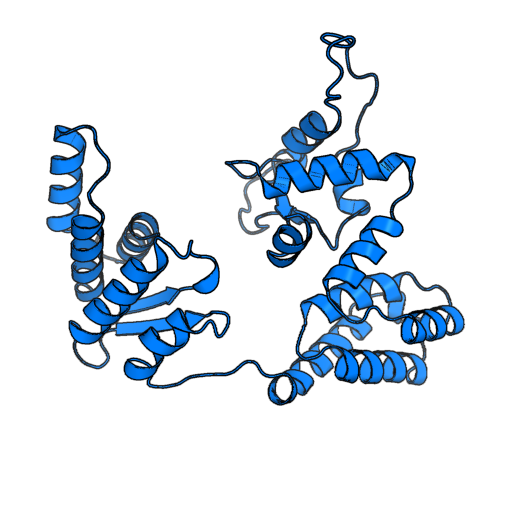ATOM 728 O O . ARG A 1 96 ? -2.059 -8.820 9.625 1.00 91.00 96 ARG A O 1
ATOM 735 N N . PRO A 1 97 ? -1.712 -10.674 8.396 1.00 91.88 97 PRO A N 1
ATOM 736 C CA . PRO A 1 97 ? -2.095 -11.611 9.453 1.00 91.88 97 PRO A CA 1
ATOM 737 C C . PRO A 1 97 ? -0.968 -11.796 10.492 1.00 91.88 97 PRO A C 1
ATOM 739 O O . PRO A 1 97 ? -0.509 -12.910 10.738 1.00 91.88 97 PRO A O 1
ATOM 742 N N . GLU A 1 98 ? -0.484 -10.704 11.093 1.00 94.00 98 GLU A N 1
ATOM 743 C CA . GLU A 1 98 ? 0.492 -10.768 12.186 1.00 94.00 98 GLU A CA 1
ATOM 744 C C . GLU A 1 98 ? -0.146 -11.321 13.471 1.00 94.00 98 GLU A C 1
ATOM 746 O O . GLU A 1 98 ? -1.292 -11.014 13.802 1.00 94.00 98 GLU A O 1
ATOM 751 N N . ALA A 1 99 ? 0.605 -12.140 14.215 1.00 93.62 99 ALA A N 1
ATOM 752 C CA . ALA A 1 99 ? 0.069 -12.940 15.318 1.00 93.62 99 ALA A CA 1
ATOM 753 C C . ALA A 1 99 ? -0.583 -12.113 16.441 1.00 93.62 99 ALA A C 1
ATOM 755 O O . ALA A 1 99 ? -1.596 -12.528 16.999 1.00 93.62 99 ALA A O 1
ATOM 756 N N . ASP A 1 100 ? -0.024 -10.954 16.783 1.00 94.19 100 ASP A N 1
ATOM 757 C CA . ASP A 1 100 ? -0.573 -10.050 17.797 1.00 94.19 100 ASP A CA 1
ATOM 758 C C . ASP A 1 100 ? -1.871 -9.376 17.336 1.00 94.19 100 ASP A C 1
ATOM 760 O O . ASP A 1 100 ? -2.801 -9.244 18.136 1.00 94.19 100 ASP A O 1
ATOM 764 N N . ILE A 1 101 ? -1.963 -9.016 16.051 1.00 95.38 101 ILE A N 1
ATOM 765 C CA . ILE A 1 101 ? -3.172 -8.435 15.457 1.00 95.38 101 ILE A CA 1
ATOM 766 C C . ILE A 1 101 ? -4.283 -9.483 15.418 1.00 95.38 101 ILE A C 1
ATOM 768 O O . ILE A 1 101 ? -5.367 -9.240 15.946 1.00 95.38 101 ILE A O 1
ATOM 772 N N . VAL A 1 102 ? -3.998 -10.666 14.862 1.00 94.31 102 VAL A N 1
ATOM 773 C CA . VAL A 1 102 ? -4.967 -11.769 14.768 1.00 94.31 102 VAL A CA 1
ATOM 774 C C . VAL A 1 102 ? -5.484 -12.135 16.156 1.00 94.31 102 VAL A C 1
ATOM 776 O O . VAL A 1 102 ? -6.690 -12.103 16.382 1.00 94.31 102 VAL A O 1
ATOM 779 N N . LYS A 1 103 ? -4.585 -12.374 17.119 1.00 94.31 103 LYS A N 1
ATOM 780 C CA . LYS A 1 103 ? -4.955 -12.740 18.493 1.00 94.31 103 LYS A CA 1
ATOM 781 C C . LYS A 1 103 ? -5.854 -11.701 19.172 1.00 94.31 103 LYS A C 1
ATOM 783 O O . LYS A 1 103 ? -6.699 -12.070 19.983 1.00 94.31 103 LYS A O 1
ATOM 788 N N . SER A 1 104 ? -5.645 -10.416 18.890 1.00 94.19 104 SER A N 1
ATOM 789 C CA . SER A 1 104 ? -6.384 -9.329 19.540 1.00 94.19 104 SER A CA 1
ATOM 790 C C . SER A 1 104 ? -7.731 -9.048 18.872 1.00 94.19 104 SER A C 1
ATOM 792 O O . SER A 1 104 ? -8.688 -8.708 19.562 1.00 94.19 104 SER A O 1
ATOM 794 N N . LEU A 1 105 ? -7.816 -9.184 17.544 1.00 93.88 105 LEU A N 1
ATOM 795 C CA . LEU A 1 105 ? -9.016 -8.840 16.779 1.00 93.88 105 LEU A CA 1
ATOM 796 C C . LEU A 1 105 ? -9.954 -10.024 16.542 1.00 93.88 105 LEU A C 1
ATOM 798 O O . LEU A 1 105 ? -11.159 -9.808 16.439 1.00 93.88 105 LEU A O 1
ATOM 802 N N . GLU A 1 106 ? -9.456 -11.261 16.481 1.00 92.88 106 GLU A N 1
ATOM 803 C CA . GLU A 1 106 ? -10.282 -12.460 16.262 1.00 92.88 106 GLU A CA 1
ATOM 804 C C . GLU A 1 106 ? -11.477 -12.557 17.235 1.00 92.88 106 GLU A C 1
ATOM 806 O O . GLU A 1 106 ? -12.594 -12.752 16.754 1.00 92.88 106 GLU A O 1
ATOM 811 N N . PRO A 1 107 ? -11.332 -12.299 18.555 1.00 91.56 107 PRO A N 1
ATOM 812 C CA . PRO A 1 107 ? -12.465 -12.335 19.488 1.00 91.56 107 PRO A CA 1
ATOM 813 C C . PRO A 1 107 ? -13.534 -11.261 19.232 1.00 91.56 107 PRO A C 1
ATOM 815 O O . PRO A 1 107 ? -14.663 -11.393 19.699 1.00 91.56 107 PRO A O 1
ATOM 818 N N . LEU A 1 108 ? -13.173 -10.184 18.531 1.00 89.38 108 LEU A N 1
ATOM 819 C CA . LEU A 1 108 ? -14.037 -9.040 18.225 1.00 89.38 108 LEU A CA 1
ATOM 820 C C . LEU A 1 108 ? -14.652 -9.135 16.820 1.00 89.38 108 LEU A C 1
ATOM 822 O O . LEU A 1 108 ? -15.492 -8.315 16.447 1.00 89.38 108 LEU A O 1
ATOM 826 N N . THR A 1 109 ? -14.196 -10.091 16.009 1.00 88.44 109 THR A N 1
ATOM 827 C CA . THR A 1 109 ? -14.461 -10.113 14.573 1.00 88.44 109 THR A CA 1
ATOM 828 C C . THR A 1 109 ? -15.696 -10.943 14.256 1.00 88.44 109 THR A C 1
ATOM 830 O O . THR A 1 109 ? -15.694 -12.164 14.365 1.00 88.44 109 THR A O 1
ATOM 833 N N . ASN A 1 110 ? -16.745 -10.282 13.768 1.00 86.69 110 ASN A N 1
ATOM 834 C CA . ASN A 1 110 ? -17.943 -10.970 13.274 1.00 86.69 110 ASN A CA 1
ATOM 835 C C . ASN A 1 110 ? -17.739 -11.586 11.883 1.00 86.69 110 ASN A C 1
ATOM 837 O O . ASN A 1 110 ? -18.418 -12.541 11.514 1.00 86.69 110 ASN A O 1
ATOM 841 N N . PHE A 1 111 ? -16.855 -10.992 11.082 1.00 89.19 111 PHE A N 1
ATOM 842 C CA . PHE A 1 111 ? -16.603 -11.395 9.707 1.00 89.19 111 PHE A CA 1
ATOM 843 C C . PHE A 1 111 ? -15.167 -11.053 9.316 1.00 89.19 111 PHE A C 1
ATOM 845 O O . PHE A 1 111 ? -14.729 -9.922 9.514 1.00 89.19 111 PHE A O 1
ATOM 852 N N . SER A 1 112 ? -14.452 -12.025 8.752 1.00 89.75 112 SER A N 1
ATOM 853 C CA . SER A 1 112 ? -13.071 -11.873 8.294 1.00 89.75 112 SER A CA 1
ATOM 854 C C . SER A 1 112 ? -12.965 -12.308 6.837 1.00 89.75 112 SER A C 1
ATOM 856 O O . SER A 1 112 ? -13.466 -13.371 6.467 1.00 89.75 112 SER A O 1
ATOM 858 N N . ILE A 1 113 ? -12.310 -11.488 6.014 1.00 88.50 113 ILE A N 1
ATOM 859 C CA . ILE A 1 113 ? -11.961 -11.828 4.634 1.00 88.50 113 ILE A CA 1
ATOM 860 C C . ILE A 1 113 ? -10.454 -12.042 4.591 1.00 88.50 113 ILE A C 1
ATOM 862 O O . ILE A 1 113 ? -9.684 -11.094 4.734 1.00 88.50 113 ILE A O 1
ATOM 866 N N . SER A 1 114 ? -10.030 -13.282 4.360 1.00 86.44 114 SER A N 1
ATOM 867 C CA . SER A 1 114 ? -8.626 -13.564 4.079 1.00 86.44 114 SER A CA 1
ATOM 868 C C . SER A 1 114 ? -8.378 -13.405 2.585 1.00 86.44 114 SER A C 1
ATOM 870 O O . SER A 1 114 ? -8.946 -14.130 1.769 1.00 86.44 114 SER A O 1
ATOM 872 N N . LEU A 1 115 ? -7.526 -12.447 2.234 1.00 82.62 115 LEU A N 1
ATOM 873 C CA . LEU A 1 115 ? -7.118 -12.161 0.864 1.00 82.62 115 LEU A CA 1
ATOM 874 C C . LEU A 1 115 ? -6.078 -13.187 0.360 1.00 82.62 115 LEU A C 1
ATOM 876 O O . LEU A 1 115 ? -4.959 -12.837 -0.001 1.00 82.62 115 LEU A O 1
ATOM 880 N N . GLN A 1 116 ? -6.444 -14.473 0.375 1.00 77.38 116 GLN A N 1
ATOM 881 C CA . GLN A 1 116 ? -5.613 -15.574 -0.127 1.00 77.38 116 GLN A CA 1
ATOM 882 C C . GLN A 1 116 ? -5.693 -15.694 -1.651 1.00 77.38 116 GLN A C 1
ATOM 884 O O . GLN A 1 116 ? -6.679 -15.298 -2.281 1.00 77.38 116 GLN A O 1
ATOM 889 N N . SER A 1 117 ? -4.638 -16.257 -2.244 1.00 70.44 117 SER A N 1
ATOM 890 C CA . SER A 1 117 ? -4.420 -16.252 -3.693 1.00 70.44 117 SER A CA 1
ATOM 891 C C . SER A 1 117 ? -5.583 -16.855 -4.487 1.00 70.44 117 SER A C 1
ATOM 893 O O . SER A 1 117 ? -6.001 -16.294 -5.493 1.00 70.44 117 SER A O 1
ATOM 895 N N . GLU A 1 118 ? -6.178 -17.942 -4.006 1.00 75.44 118 GLU A N 1
ATOM 896 C CA . GLU A 1 118 ? -7.218 -18.703 -4.692 1.00 75.44 118 GLU A CA 1
ATOM 897 C C . GLU A 1 118 ? -8.495 -17.884 -4.888 1.00 75.44 118 GLU A C 1
ATOM 899 O O . GLU A 1 118 ? -9.139 -17.989 -5.931 1.00 75.44 118 GLU A O 1
ATOM 904 N N . ILE A 1 119 ? -8.830 -17.042 -3.907 1.00 81.19 119 ILE A N 1
ATOM 905 C CA . ILE A 1 119 ? -10.012 -16.174 -3.940 1.00 81.19 119 ILE A CA 1
ATOM 906 C C . ILE A 1 119 ? -9.777 -15.007 -4.909 1.00 81.19 119 ILE A C 1
ATOM 908 O O . ILE A 1 119 ? -10.679 -14.620 -5.647 1.00 81.19 119 ILE A O 1
ATOM 912 N N . ILE A 1 120 ? -8.552 -14.480 -4.947 1.00 88.62 120 ILE A N 1
ATOM 913 C CA . ILE A 1 120 ? -8.210 -13.244 -5.668 1.00 88.62 120 ILE A CA 1
ATOM 914 C C . ILE A 1 120 ? -7.780 -13.505 -7.113 1.00 88.62 120 ILE A C 1
ATOM 916 O O . ILE A 1 120 ? -7.819 -12.604 -7.948 1.00 88.62 120 ILE A O 1
ATOM 920 N N . ASN A 1 121 ? -7.391 -14.733 -7.460 1.00 89.81 121 ASN A N 1
ATOM 921 C CA . ASN A 1 121 ? -6.908 -15.063 -8.802 1.00 89.81 121 ASN A CA 1
ATOM 922 C C . ASN A 1 121 ? -7.905 -14.690 -9.912 1.00 89.81 121 ASN A C 1
ATOM 924 O O . ASN A 1 121 ? -7.482 -14.304 -11.004 1.00 89.81 121 ASN A O 1
ATOM 928 N N . ALA A 1 122 ? -9.213 -14.765 -9.642 1.00 91.50 122 ALA A N 1
ATOM 929 C CA . ALA A 1 122 ? -10.243 -14.305 -10.573 1.00 91.50 122 ALA A CA 1
ATOM 930 C C . ALA A 1 122 ? -10.177 -12.782 -10.793 1.00 91.50 122 ALA A C 1
ATOM 932 O O . ALA A 1 122 ? -10.168 -12.326 -11.937 1.00 91.50 122 ALA A O 1
ATOM 933 N N . ASP A 1 123 ? -10.039 -12.004 -9.720 1.00 93.62 123 ASP A N 1
ATOM 934 C CA . ASP A 1 123 ? -9.924 -10.545 -9.786 1.00 93.62 123 ASP A CA 1
ATOM 935 C C . ASP A 1 123 ? -8.609 -10.105 -10.445 1.00 93.62 123 ASP A C 1
ATOM 937 O O . ASP A 1 123 ? -8.595 -9.180 -11.260 1.00 93.62 123 ASP A O 1
ATOM 941 N N . ILE A 1 124 ? -7.501 -10.803 -10.168 1.00 94.44 124 ILE A N 1
ATOM 942 C CA . ILE A 1 124 ? -6.213 -10.582 -10.846 1.00 94.44 124 ILE A CA 1
ATOM 943 C C . ILE A 1 124 ? -6.340 -10.849 -12.343 1.00 94.44 124 ILE A C 1
ATOM 945 O O . ILE A 1 124 ? -5.828 -10.068 -13.145 1.00 94.44 124 ILE A O 1
ATOM 949 N N . ARG A 1 125 ? -7.041 -11.916 -12.737 1.00 95.81 125 ARG A N 1
ATOM 950 C CA . ARG A 1 125 ? -7.283 -12.228 -14.149 1.00 95.81 125 ARG A CA 1
ATOM 951 C C . ARG A 1 125 ? -8.038 -11.093 -14.839 1.00 95.81 125 ARG A C 1
ATOM 953 O O . ARG A 1 125 ? -7.583 -10.609 -15.873 1.00 95.81 125 ARG A O 1
ATOM 960 N N . VAL A 1 126 ? -9.123 -10.612 -14.231 1.00 96.31 126 VAL A N 1
ATOM 961 C CA . VAL A 1 126 ? -9.895 -9.465 -14.742 1.00 96.31 126 VAL A CA 1
ATOM 962 C C . VAL A 1 126 ? -9.025 -8.207 -14.828 1.00 96.31 126 VAL A C 1
ATOM 964 O O . VAL A 1 126 ? -9.048 -7.497 -15.834 1.00 96.31 126 VAL A O 1
ATOM 967 N N . TYR A 1 127 ? -8.203 -7.941 -13.811 1.00 96.19 127 TYR A N 1
ATOM 968 C CA . TYR A 1 127 ? -7.263 -6.820 -13.818 1.00 96.19 127 TYR A CA 1
ATOM 969 C C . TYR A 1 127 ? -6.240 -6.914 -14.962 1.00 96.19 127 TYR A C 1
ATOM 971 O O . TYR A 1 127 ? -5.968 -5.909 -15.629 1.00 96.19 127 TYR A O 1
ATOM 979 N N . ILE A 1 128 ? -5.693 -8.106 -15.223 1.00 96.75 128 ILE A N 1
ATOM 980 C CA . ILE A 1 128 ? -4.759 -8.339 -16.330 1.00 96.75 128 ILE A CA 1
ATOM 981 C C . ILE A 1 128 ? -5.456 -8.112 -17.667 1.00 96.75 128 ILE A C 1
ATOM 983 O O . ILE A 1 128 ? -4.925 -7.373 -18.490 1.00 96.75 128 ILE A O 1
ATOM 987 N N . GLN A 1 129 ? -6.645 -8.679 -17.870 1.00 95.88 129 GLN A N 1
ATOM 988 C CA . GLN A 1 129 ? -7.415 -8.514 -19.106 1.00 95.88 129 GLN A CA 1
ATOM 989 C C . GLN A 1 129 ? -7.673 -7.033 -19.403 1.00 95.88 129 GLN A C 1
ATOM 991 O O . GLN A 1 129 ? -7.280 -6.534 -20.459 1.00 95.88 129 GLN A O 1
ATOM 996 N N . ASN A 1 130 ? -8.190 -6.297 -18.416 1.00 95.94 130 ASN A N 1
ATOM 997 C CA . ASN A 1 130 ? -8.408 -4.855 -18.526 1.00 95.94 130 ASN A CA 1
ATOM 998 C C . ASN A 1 130 ? -7.107 -4.089 -18.818 1.00 95.94 130 ASN A C 1
ATOM 1000 O O . ASN A 1 130 ? -7.095 -3.149 -19.614 1.00 95.94 130 ASN A O 1
ATOM 1004 N N . SER A 1 131 ? -5.989 -4.492 -18.210 1.00 94.62 131 SER A N 1
ATOM 1005 C CA . SER A 1 131 ? -4.684 -3.866 -18.445 1.00 94.62 131 SER A CA 1
ATOM 1006 C C . SER A 1 131 ? -4.135 -4.145 -19.845 1.00 94.62 131 SER A C 1
ATOM 1008 O O . SER A 1 131 ? -3.572 -3.246 -20.472 1.00 94.62 131 SER A O 1
ATOM 1010 N N . LEU A 1 132 ? -4.297 -5.368 -20.353 1.00 94.94 132 LEU A N 1
ATOM 1011 C CA . LEU A 1 132 ? -3.901 -5.738 -21.709 1.00 94.94 132 LEU A CA 1
ATOM 1012 C C . LEU A 1 132 ? -4.741 -4.979 -22.745 1.00 94.94 132 LEU A C 1
ATOM 1014 O O . LEU A 1 132 ? -4.225 -4.587 -23.795 1.00 94.94 132 LEU A O 1
ATOM 1018 N N . ASP A 1 133 ? -6.036 -4.787 -22.489 1.00 93.38 133 ASP A N 1
ATOM 1019 C CA . ASP A 1 133 ? -6.959 -4.072 -23.381 1.00 93.38 133 ASP A CA 1
ATOM 1020 C C . ASP A 1 133 ? -6.716 -2.555 -23.368 1.00 93.38 133 ASP A C 1
ATOM 1022 O O . ASP A 1 133 ? -6.737 -1.910 -24.420 1.00 93.38 133 ASP A O 1
ATOM 1026 N N . GLY A 1 134 ? -6.425 -1.988 -22.193 1.00 90.50 134 GLY A N 1
ATOM 1027 C CA . GLY A 1 134 ? -6.255 -0.548 -22.002 1.00 90.50 134 GLY A CA 1
ATOM 1028 C C . GLY A 1 134 ? -4.896 0.024 -22.421 1.00 90.50 134 GLY A C 1
ATOM 1029 O O . GLY A 1 134 ? -4.810 1.220 -22.693 1.00 90.50 134 GLY A O 1
ATOM 1030 N N . ARG A 1 135 ? -3.827 -0.783 -22.485 1.00 90.31 135 ARG A N 1
ATOM 1031 C CA . ARG A 1 135 ? -2.459 -0.299 -22.767 1.00 90.31 135 ARG A CA 1
ATOM 1032 C C . ARG A 1 135 ? -2.071 -0.516 -24.233 1.00 90.31 135 ARG A C 1
ATOM 1034 O O . ARG A 1 135 ? -2.068 -1.642 -24.735 1.00 90.31 135 ARG A O 1
ATOM 1041 N N . ASP A 1 136 ? -1.649 0.553 -24.909 1.00 87.12 136 ASP A N 1
ATOM 1042 C CA . ASP A 1 136 ? -1.320 0.530 -26.344 1.00 87.12 136 ASP A CA 1
ATOM 1043 C C . ASP A 1 136 ? -0.209 -0.464 -26.709 1.00 87.12 136 ASP A C 1
ATOM 1045 O O . ASP A 1 136 ? -0.289 -1.127 -27.746 1.00 87.12 136 ASP A O 1
ATOM 1049 N N . GLY A 1 137 ? 0.784 -0.642 -25.831 1.00 86.31 137 GLY A N 1
ATOM 1050 C CA . GLY A 1 137 ? 1.900 -1.564 -26.059 1.00 86.31 137 GLY A CA 1
ATOM 1051 C C . GLY A 1 137 ? 1.478 -3.024 -26.258 1.00 86.31 137 GLY A C 1
ATOM 1052 O O . GLY A 1 137 ? 2.197 -3.772 -26.920 1.00 86.31 137 GLY A O 1
ATOM 1053 N N . PHE A 1 138 ? 0.293 -3.423 -25.777 1.00 91.69 138 PHE A N 1
ATOM 1054 C CA . PHE A 1 138 ? -0.217 -4.786 -25.933 1.00 91.69 138 PHE A CA 1
ATOM 1055 C C . PHE A 1 138 ? -1.146 -4.981 -27.136 1.00 91.69 138 PHE A C 1
ATOM 1057 O O . PHE A 1 138 ? -1.374 -6.125 -27.539 1.00 91.69 138 PHE A O 1
ATOM 1064 N N . LYS A 1 139 ? -1.668 -3.906 -27.747 1.00 88.94 139 LYS A N 1
ATOM 1065 C CA . LYS A 1 139 ? -2.614 -3.985 -28.884 1.00 88.94 139 LYS A CA 1
ATOM 1066 C C . LYS A 1 139 ? -2.023 -4.678 -30.115 1.00 88.94 139 LYS A C 1
ATOM 1068 O O . LYS A 1 139 ? -2.753 -5.273 -30.897 1.00 88.94 139 LYS A O 1
ATOM 1073 N N . LYS A 1 140 ? -0.696 -4.630 -30.265 1.00 88.25 140 LYS A N 1
ATOM 1074 C CA . LYS A 1 140 ? 0.056 -5.272 -31.357 1.00 88.25 140 LYS A CA 1
ATOM 1075 C C . LYS A 1 140 ? 0.180 -6.795 -31.227 1.00 88.25 140 LYS A C 1
ATOM 1077 O O . LYS A 1 140 ? 0.591 -7.449 -32.181 1.00 88.25 140 LYS A O 1
ATOM 1082 N N . PHE A 1 141 ? -0.102 -7.360 -30.053 1.00 92.44 141 PHE A N 1
ATOM 1083 C CA . PHE A 1 141 ? 0.064 -8.790 -29.806 1.00 92.44 141 PHE A CA 1
ATOM 1084 C C . PHE A 1 141 ? -1.212 -9.575 -30.097 1.00 92.44 141 PHE A C 1
ATOM 1086 O O . PHE A 1 141 ? -2.325 -9.102 -29.875 1.00 92.44 141 PHE A O 1
ATOM 1093 N N . SER A 1 142 ? -1.025 -10.805 -30.575 1.00 93.81 142 SER A N 1
ATOM 1094 C CA . SER A 1 142 ? -2.118 -11.722 -30.880 1.00 93.81 142 SER A CA 1
ATOM 1095 C C . SER A 1 142 ? -2.808 -12.225 -29.607 1.00 93.81 142 SER A C 1
ATOM 1097 O O . SER A 1 142 ? -2.286 -12.089 -28.494 1.00 93.81 142 SER A O 1
ATOM 1099 N N . LYS A 1 143 ? -3.987 -12.836 -29.767 1.00 94.31 143 LYS A N 1
ATOM 1100 C CA . LYS A 1 143 ? -4.744 -13.407 -28.644 1.00 94.31 143 LYS A CA 1
ATOM 1101 C C . LYS A 1 143 ? -3.948 -14.484 -27.907 1.00 94.31 143 LYS A C 1
ATOM 1103 O O . LYS A 1 143 ? -4.019 -14.554 -26.688 1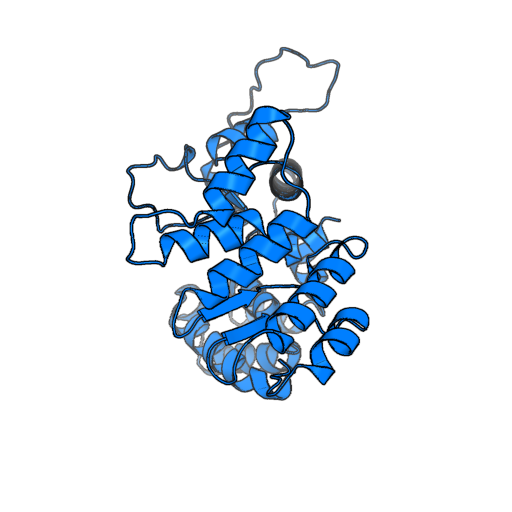.00 94.31 143 LYS A O 1
ATOM 1108 N N . GLU A 1 144 ? -3.142 -15.261 -28.625 1.00 95.44 144 GLU A N 1
ATOM 1109 C CA . GLU A 1 144 ? -2.333 -16.344 -28.061 1.00 95.44 144 GLU A CA 1
ATOM 1110 C C . GLU A 1 144 ? -1.263 -15.798 -27.110 1.00 95.44 144 GLU A C 1
ATOM 1112 O O . GLU A 1 144 ? -1.104 -16.304 -26.006 1.00 95.44 144 GLU A O 1
ATOM 1117 N N . ILE A 1 145 ? -0.567 -14.722 -27.497 1.00 95.12 145 ILE A N 1
ATOM 1118 C CA . ILE A 1 145 ? 0.430 -14.072 -26.630 1.00 95.12 145 ILE A CA 1
ATOM 1119 C C . ILE A 1 145 ? -0.233 -13.436 -25.410 1.00 95.12 145 ILE A C 1
ATOM 1121 O O . ILE A 1 145 ? 0.294 -13.535 -24.307 1.00 95.12 145 ILE A O 1
ATOM 1125 N N . ARG A 1 146 ? -1.390 -12.792 -25.593 1.00 95.62 146 ARG A N 1
ATOM 1126 C CA . ARG A 1 146 ? -2.140 -12.172 -24.491 1.00 95.62 146 ARG A CA 1
ATOM 1127 C C . ARG A 1 146 ? -2.617 -13.223 -23.485 1.00 95.62 146 ARG A C 1
ATOM 1129 O O . ARG A 1 146 ? -2.446 -13.011 -22.291 1.00 95.62 146 ARG A O 1
ATOM 1136 N N . SER A 1 147 ? -3.105 -14.369 -23.967 1.00 96.44 147 SER A N 1
ATOM 1137 C CA . SER A 1 147 ? -3.451 -15.524 -23.127 1.00 96.44 147 SER A CA 1
ATOM 1138 C C . SER A 1 147 ? -2.228 -16.068 -22.388 1.00 96.44 147 SER A C 1
ATOM 1140 O O . SER A 1 147 ? -2.305 -16.329 -21.195 1.00 96.44 147 SER A O 1
ATOM 1142 N N . GLU A 1 148 ? -1.075 -16.178 -23.060 1.00 96.38 148 GLU A N 1
ATOM 1143 C CA . GLU A 1 148 ? 0.170 -16.645 -22.434 1.00 96.38 148 GLU A CA 1
ATOM 1144 C C . GLU A 1 148 ? 0.630 -15.701 -21.305 1.00 96.38 148 GLU A C 1
ATOM 1146 O O . GLU A 1 148 ? 1.058 -16.173 -20.250 1.00 96.38 148 GLU A O 1
ATOM 1151 N N . ILE A 1 149 ? 0.497 -14.379 -21.487 1.00 96.38 149 ILE A N 1
ATOM 1152 C CA . ILE A 1 149 ? 0.746 -13.385 -20.427 1.00 96.38 149 ILE A CA 1
ATOM 1153 C C . ILE A 1 149 ? -0.238 -13.581 -19.271 1.00 96.38 149 ILE A C 1
ATOM 1155 O O . ILE A 1 149 ? 0.192 -13.683 -18.124 1.00 96.38 149 ILE A O 1
ATOM 1159 N N . GLU A 1 150 ? -1.539 -13.632 -19.566 1.00 96.69 150 GLU A N 1
ATOM 1160 C CA . GLU A 1 150 ? -2.599 -13.776 -18.566 1.00 96.69 150 GLU A CA 1
ATOM 1161 C C . GLU A 1 150 ? -2.384 -15.014 -17.695 1.00 96.69 150 GLU A C 1
ATOM 1163 O O . GLU A 1 150 ? -2.244 -14.892 -16.478 1.00 96.69 150 GLU A O 1
ATOM 1168 N N . ASP A 1 151 ? -2.283 -16.192 -18.306 1.00 95.62 151 ASP A N 1
ATOM 1169 C CA . ASP A 1 151 ? -2.171 -17.449 -17.570 1.00 95.62 151 ASP A CA 1
ATOM 1170 C C . ASP A 1 151 ? -0.876 -17.512 -16.752 1.00 95.62 151 ASP A C 1
ATOM 1172 O O . ASP A 1 151 ? -0.887 -17.961 -15.601 1.00 95.62 151 ASP A O 1
ATOM 1176 N N . THR A 1 152 ? 0.235 -17.004 -17.298 1.00 95.69 152 THR A N 1
ATOM 1177 C CA . THR A 1 152 ? 1.516 -16.970 -16.579 1.00 95.69 152 THR A CA 1
ATOM 1178 C C . THR A 1 152 ? 1.450 -16.046 -15.365 1.00 95.69 152 THR A C 1
ATOM 1180 O O . THR A 1 152 ? 1.888 -16.434 -14.279 1.00 95.69 152 THR A O 1
ATOM 1183 N N . LEU A 1 153 ? 0.914 -14.831 -15.528 1.00 95.44 153 LEU A N 1
ATOM 1184 C CA . LEU A 1 153 ? 0.861 -13.846 -14.450 1.00 95.44 153 LEU A CA 1
ATOM 1185 C C . LEU A 1 153 ? -0.141 -14.243 -13.367 1.00 95.44 153 LEU A C 1
ATOM 1187 O O . LEU A 1 153 ? 0.210 -14.153 -12.196 1.00 95.44 153 LEU A O 1
ATOM 1191 N N . VAL A 1 154 ? -1.332 -14.743 -13.718 1.00 94.19 154 VAL A N 1
ATOM 1192 C CA . VAL A 1 154 ? -2.306 -15.240 -12.727 1.00 94.19 154 VAL A CA 1
ATOM 1193 C C . VAL A 1 154 ? -1.669 -16.344 -11.884 1.00 94.19 154 VAL A C 1
ATOM 1195 O O . VAL A 1 154 ? -1.644 -16.239 -10.659 1.00 94.19 154 VAL A O 1
ATOM 1198 N N . THR A 1 155 ? -1.065 -17.344 -12.534 1.00 91.81 155 THR A N 1
ATOM 1199 C CA . THR A 1 155 ? -0.479 -18.514 -11.857 1.00 91.81 155 THR A CA 1
ATOM 1200 C C . THR A 1 155 ? 0.665 -18.139 -10.915 1.00 91.81 155 THR A C 1
ATOM 1202 O O . THR A 1 155 ? 0.813 -18.741 -9.857 1.00 91.81 155 THR A O 1
ATOM 1205 N N . ARG A 1 156 ? 1.497 -17.160 -11.290 1.00 91.19 156 ARG A N 1
ATOM 1206 C CA . ARG A 1 156 ? 2.699 -16.782 -10.525 1.00 91.19 156 ARG A CA 1
ATOM 1207 C C . ARG A 1 156 ? 2.509 -15.578 -9.606 1.00 91.19 156 ARG A C 1
ATOM 1209 O O . ARG A 1 156 ? 3.412 -15.274 -8.833 1.00 91.19 156 ARG A O 1
ATOM 1216 N N . SER A 1 157 ? 1.360 -14.908 -9.665 1.00 89.31 157 SER A N 1
ATOM 1217 C CA . SER A 1 157 ? 1.097 -13.714 -8.856 1.00 89.31 157 SER A CA 1
ATOM 1218 C C . SER A 1 157 ? 1.049 -13.991 -7.358 1.00 89.31 157 SER A C 1
ATOM 1220 O O . SER A 1 157 ? 1.318 -13.082 -6.580 1.00 89.31 157 SER A O 1
ATOM 1222 N N . HIS A 1 158 ? 0.675 -15.211 -6.950 1.00 87.00 158 HIS A N 1
ATOM 1223 C CA . HIS A 1 158 ? 0.409 -15.570 -5.553 1.00 87.00 158 HIS A CA 1
ATOM 1224 C C . HIS A 1 158 ? -0.491 -14.535 -4.840 1.00 87.00 158 HIS A C 1
ATOM 1226 O O . HIS A 1 158 ? -0.266 -14.196 -3.683 1.00 87.00 158 HIS A O 1
ATOM 1232 N N . GLY A 1 159 ? -1.493 -13.991 -5.545 1.00 87.19 159 GLY A N 1
ATOM 1233 C CA . GLY A 1 159 ? -2.414 -12.984 -5.001 1.00 87.19 159 GLY A CA 1
ATOM 1234 C C . GLY A 1 159 ? -1.899 -11.534 -5.017 1.00 87.19 159 GLY A C 1
ATOM 1235 O O . GLY A 1 159 ? -2.600 -10.632 -4.564 1.00 87.19 159 GLY A O 1
ATOM 1236 N N . MET A 1 160 ? -0.703 -11.262 -5.549 1.00 88.88 160 MET A N 1
ATOM 1237 C CA . MET A 1 160 ? -0.092 -9.929 -5.508 1.00 88.88 160 MET A CA 1
ATOM 1238 C C . MET A 1 160 ? -0.405 -9.089 -6.757 1.00 88.88 160 MET A C 1
ATOM 1240 O O . MET A 1 160 ? 0.324 -9.131 -7.751 1.00 88.88 160 MET A O 1
ATOM 1244 N N . PHE A 1 161 ? -1.416 -8.216 -6.685 1.00 91.31 161 PHE A N 1
ATOM 1245 C CA . PHE A 1 161 ? -1.692 -7.226 -7.744 1.00 91.31 161 PHE A CA 1
ATOM 1246 C C . PHE A 1 161 ? -0.478 -6.359 -8.079 1.00 91.31 161 PHE A C 1
ATOM 1248 O O . PHE A 1 161 ? -0.231 -6.047 -9.242 1.00 91.31 161 PHE A O 1
ATOM 1255 N N . ARG A 1 162 ? 0.301 -5.976 -7.062 1.00 91.19 162 ARG A N 1
ATOM 1256 C CA . ARG A 1 162 ? 1.464 -5.108 -7.247 1.00 91.19 162 ARG A CA 1
ATOM 1257 C C . ARG A 1 162 ? 2.553 -5.763 -8.094 1.00 91.19 162 ARG A C 1
ATOM 1259 O O . ARG A 1 162 ? 3.136 -5.103 -8.951 1.00 91.19 162 ARG A O 1
ATOM 1266 N N . TRP A 1 163 ? 2.784 -7.057 -7.883 1.00 93.19 163 TRP A N 1
ATOM 1267 C CA . TRP A 1 163 ? 3.706 -7.855 -8.687 1.00 93.19 163 TRP A CA 1
ATOM 1268 C C . TRP A 1 163 ? 3.241 -7.899 -10.151 1.00 93.19 163 TRP A C 1
ATOM 1270 O O . TRP A 1 163 ? 4.027 -7.647 -11.064 1.00 93.19 163 TRP A O 1
ATOM 1280 N N . VAL A 1 164 ? 1.937 -8.099 -10.367 1.00 94.31 164 VAL A N 1
ATOM 1281 C CA . VAL A 1 164 ? 1.319 -8.109 -11.701 1.00 94.31 164 VAL A CA 1
ATOM 1282 C C . VAL A 1 164 ? 1.426 -6.747 -12.399 1.00 94.31 164 VAL A C 1
ATOM 1284 O O . VAL A 1 164 ? 1.865 -6.704 -13.546 1.00 94.31 164 VAL A O 1
ATOM 1287 N N . ASP A 1 165 ? 1.084 -5.632 -11.742 1.00 92.88 165 ASP A N 1
ATOM 1288 C CA . ASP A 1 165 ? 1.165 -4.286 -12.344 1.00 92.88 165 ASP A CA 1
ATOM 1289 C C . ASP A 1 165 ? 2.587 -3.951 -12.813 1.00 92.88 165 ASP A C 1
ATOM 1291 O O . ASP A 1 165 ? 2.788 -3.505 -13.948 1.00 92.88 165 ASP A O 1
ATOM 1295 N N . CYS A 1 166 ? 3.584 -4.204 -11.960 1.00 91.62 166 CYS A N 1
ATOM 1296 C CA . CYS A 1 166 ? 4.985 -3.962 -12.289 1.00 91.62 166 CYS A CA 1
ATOM 1297 C C . CYS A 1 166 ? 5.428 -4.783 -13.508 1.00 91.62 166 CYS A C 1
ATOM 1299 O O . CYS A 1 166 ? 6.053 -4.246 -14.424 1.00 91.62 166 CYS A O 1
ATOM 1301 N N . LEU A 1 167 ? 5.064 -6.066 -13.565 1.00 93.00 167 LEU A N 1
ATOM 1302 C CA . LEU A 1 167 ? 5.418 -6.920 -14.697 1.00 93.00 167 LEU A CA 1
ATOM 1303 C C . LEU A 1 167 ? 4.673 -6.561 -15.973 1.00 93.00 167 LEU A C 1
ATOM 1305 O O . LEU A 1 167 ? 5.272 -6.599 -17.042 1.00 93.00 167 LEU A O 1
ATOM 1309 N N . LEU A 1 168 ? 3.410 -6.146 -15.888 1.00 93.75 168 LEU A N 1
ATOM 1310 C CA . LEU A 1 168 ? 2.690 -5.628 -17.049 1.00 93.75 168 LEU A CA 1
ATOM 1311 C C . LEU A 1 168 ? 3.379 -4.386 -17.623 1.00 93.75 168 LEU A C 1
ATOM 1313 O O . LEU A 1 168 ? 3.428 -4.234 -18.837 1.00 93.75 168 LEU A O 1
ATOM 1317 N N . ARG A 1 169 ? 3.961 -3.512 -16.794 1.00 90.12 169 ARG A N 1
ATOM 1318 C CA . ARG A 1 169 ? 4.759 -2.376 -17.294 1.00 90.12 169 ARG A CA 1
ATOM 1319 C C . ARG A 1 169 ? 6.028 -2.847 -18.006 1.00 90.12 169 ARG A C 1
ATOM 1321 O O . ARG A 1 169 ? 6.296 -2.394 -19.107 1.00 90.12 169 ARG A O 1
ATOM 1328 N N . ILE A 1 170 ? 6.750 -3.814 -17.440 1.00 88.75 170 ILE A N 1
ATOM 1329 C CA . ILE A 1 170 ? 7.953 -4.386 -18.074 1.00 88.75 170 ILE A CA 1
ATOM 1330 C C . ILE A 1 170 ? 7.614 -5.067 -19.412 1.00 88.75 170 ILE A C 1
ATOM 1332 O O . ILE A 1 170 ? 8.311 -4.890 -20.409 1.00 88.75 170 ILE A O 1
ATOM 1336 N N . LEU A 1 171 ? 6.531 -5.844 -19.456 1.00 92.31 171 LEU A N 1
ATOM 1337 C CA . LEU A 1 171 ? 6.101 -6.556 -20.662 1.00 92.31 171 LEU A CA 1
ATOM 1338 C C . LEU A 1 171 ? 5.568 -5.608 -21.743 1.00 92.31 171 LEU A C 1
ATOM 1340 O O . LEU A 1 171 ? 5.677 -5.925 -22.927 1.00 92.31 171 LEU A O 1
ATOM 1344 N N . GLN A 1 172 ? 5.020 -4.453 -21.361 1.00 90.94 172 GLN A N 1
ATOM 1345 C CA . GLN A 1 172 ? 4.536 -3.437 -22.298 1.00 90.94 172 GLN A CA 1
ATOM 1346 C C . GLN A 1 172 ? 5.665 -2.874 -23.177 1.00 90.94 172 GLN A C 1
ATOM 1348 O O . GLN A 1 172 ? 5.434 -2.600 -24.357 1.00 90.94 172 GLN A O 1
ATOM 1353 N N . GLU A 1 173 ? 6.882 -2.778 -22.638 1.00 88.25 173 GLU A N 1
ATOM 1354 C CA . GLU A 1 173 ? 8.068 -2.296 -23.361 1.00 88.25 173 GLU A CA 1
ATOM 1355 C C . GLU A 1 173 ? 8.618 -3.320 -24.371 1.00 88.25 173 GLU A C 1
ATOM 1357 O O . GLU A 1 173 ? 9.426 -2.998 -25.244 1.00 88.25 173 GLU A O 1
ATOM 1362 N N . CYS A 1 174 ? 8.163 -4.578 -24.320 1.00 90.88 174 CYS A N 1
ATOM 1363 C CA . CYS A 1 174 ? 8.601 -5.592 -25.272 1.00 90.88 174 CYS A CA 1
ATOM 1364 C C . CYS A 1 174 ? 8.120 -5.257 -26.692 1.00 90.88 174 CYS A C 1
ATOM 1366 O O . CYS A 1 174 ? 6.932 -5.062 -26.957 1.00 90.88 174 CYS A O 1
ATOM 1368 N N . LEU A 1 175 ? 9.042 -5.254 -27.657 1.00 88.94 175 LEU A N 1
ATOM 1369 C CA . LEU A 1 175 ? 8.718 -4.929 -29.051 1.00 88.94 175 LEU A CA 1
ATOM 1370 C C . LEU A 1 175 ? 8.189 -6.123 -29.852 1.00 88.94 175 LEU A C 1
ATOM 1372 O O . LEU A 1 175 ? 7.428 -5.930 -30.797 1.00 88.94 175 LEU A O 1
ATOM 1376 N N . THR A 1 176 ? 8.559 -7.350 -29.476 1.00 91.94 176 THR A N 1
ATOM 1377 C CA . THR A 1 176 ? 8.237 -8.564 -30.241 1.00 91.94 176 THR A CA 1
ATOM 1378 C C . THR A 1 176 ? 7.618 -9.656 -29.365 1.00 91.94 176 THR A C 1
ATOM 1380 O O . THR A 1 176 ? 7.949 -9.748 -28.181 1.00 91.94 176 THR A O 1
ATOM 1383 N N . PRO A 1 177 ? 6.789 -10.554 -29.935 1.00 93.12 177 PRO A N 1
ATOM 1384 C CA . PRO A 1 177 ? 6.288 -11.730 -29.222 1.00 93.12 177 PRO A CA 1
ATOM 1385 C C . PRO A 1 177 ? 7.404 -12.595 -28.623 1.00 93.12 177 PRO A C 1
ATOM 1387 O O . PRO A 1 177 ? 7.269 -13.119 -27.524 1.00 93.12 177 PRO A O 1
ATOM 1390 N N . LYS A 1 178 ? 8.541 -12.716 -29.324 1.00 94.06 178 LYS A N 1
ATOM 1391 C CA . LYS A 1 178 ? 9.712 -13.457 -28.836 1.00 94.06 178 LYS A CA 1
ATOM 1392 C C . LYS A 1 178 ? 10.276 -12.837 -27.553 1.00 94.06 178 LYS A C 1
ATOM 1394 O O . LYS A 1 178 ? 10.599 -13.581 -26.631 1.00 94.06 178 LYS A O 1
ATOM 1399 N N . ALA A 1 179 ? 10.367 -11.507 -27.490 1.00 93.88 179 ALA A N 1
ATOM 1400 C CA . ALA A 1 179 ? 10.826 -10.791 -26.300 1.00 93.88 179 ALA A CA 1
ATOM 1401 C C . ALA A 1 179 ? 9.865 -10.981 -25.116 1.00 93.88 179 ALA A C 1
ATOM 1403 O O . ALA A 1 179 ? 10.321 -11.287 -24.020 1.00 93.88 179 ALA A O 1
ATOM 1404 N N . VAL A 1 180 ? 8.548 -10.916 -25.355 1.00 94.88 180 VAL A N 1
ATOM 1405 C CA . VAL A 1 180 ? 7.532 -11.208 -24.326 1.00 94.88 180 VAL A CA 1
ATOM 1406 C C . VAL A 1 180 ? 7.722 -12.617 -23.765 1.00 94.88 180 VAL A C 1
ATOM 1408 O O . VAL A 1 180 ? 7.846 -12.783 -22.557 1.00 94.88 180 VAL A O 1
ATOM 1411 N N . LYS A 1 181 ? 7.817 -13.637 -24.627 1.00 94.06 181 LYS A N 1
ATOM 1412 C CA . LYS A 1 181 ? 8.004 -15.030 -24.184 1.00 94.06 181 LYS A CA 1
ATOM 1413 C C . LYS A 1 181 ? 9.306 -15.243 -23.418 1.00 94.06 181 LYS A C 1
ATOM 1415 O O . LYS A 1 181 ? 9.339 -16.045 -22.490 1.00 94.06 181 LYS A O 1
ATOM 1420 N N . ALA A 1 182 ? 10.382 -14.557 -23.801 1.00 94.25 182 ALA A N 1
ATOM 1421 C CA . ALA A 1 182 ? 11.634 -14.590 -23.051 1.00 94.25 182 ALA A CA 1
ATOM 1422 C C . ALA A 1 182 ? 11.455 -13.959 -21.659 1.00 94.25 182 ALA A C 1
ATOM 1424 O O . ALA A 1 182 ? 11.776 -14.591 -20.657 1.00 94.25 182 ALA A O 1
ATOM 1425 N N . ALA A 1 183 ? 10.833 -12.779 -21.585 1.00 92.62 183 ALA A N 1
ATOM 1426 C CA . ALA A 1 183 ? 10.559 -12.103 -20.322 1.00 92.62 183 ALA A CA 1
ATOM 1427 C C . ALA A 1 183 ? 9.641 -12.920 -19.393 1.00 92.62 183 ALA A C 1
ATOM 1429 O O . ALA A 1 183 ? 9.900 -12.967 -18.194 1.00 92.62 183 ALA A O 1
ATOM 1430 N N . LEU A 1 184 ? 8.628 -13.613 -19.935 1.00 94.00 184 LEU A N 1
ATOM 1431 C CA . LEU A 1 184 ? 7.742 -14.512 -19.180 1.00 94.00 184 LEU A CA 1
ATOM 1432 C C . LEU A 1 184 ? 8.478 -15.731 -18.585 1.00 94.00 184 LEU A C 1
ATOM 1434 O O . LEU A 1 184 ? 8.084 -16.255 -17.540 1.00 94.00 184 LEU A O 1
ATOM 1438 N N . LYS A 1 185 ? 9.564 -16.191 -19.219 1.00 92.19 185 LYS A N 1
ATOM 1439 C CA . LYS A 1 185 ? 10.406 -17.272 -18.676 1.00 92.19 185 LYS A CA 1
ATOM 1440 C C . LYS A 1 185 ? 11.267 -16.793 -17.512 1.00 92.19 185 LYS A C 1
ATOM 1442 O O . LYS A 1 185 ? 11.434 -17.533 -16.548 1.00 92.19 185 LYS A O 1
ATOM 1447 N N . GLU A 1 186 ? 11.742 -15.557 -17.585 1.00 89.62 186 GLU A N 1
ATOM 1448 C CA . GLU A 1 186 ? 12.627 -14.918 -16.604 1.00 89.62 186 GLU A CA 1
ATOM 1449 C C . GLU A 1 186 ? 11.858 -14.024 -15.619 1.00 89.62 186 GLU A C 1
ATOM 1451 O O . GLU A 1 186 ? 12.346 -12.976 -15.189 1.00 89.62 186 GLU A O 1
ATOM 1456 N N . LEU A 1 187 ? 10.616 -14.389 -15.286 1.00 88.56 187 LEU A N 1
ATOM 1457 C CA . LEU A 1 187 ? 9.846 -13.617 -14.317 1.00 88.56 187 LEU A CA 1
ATOM 1458 C C . LEU A 1 187 ? 10.462 -13.737 -12.916 1.00 88.56 187 LEU A C 1
ATOM 1460 O O . LEU A 1 187 ? 10.724 -14.857 -12.465 1.00 88.56 187 LEU A O 1
ATOM 1464 N N . PRO A 1 188 ? 10.646 -12.610 -12.212 1.00 89.19 188 PRO A N 1
ATOM 1465 C CA . PRO A 1 188 ? 11.057 -12.606 -10.817 1.00 89.19 188 PRO A CA 1
ATOM 1466 C C . PRO A 1 188 ? 10.063 -13.369 -9.932 1.00 89.19 188 PRO A C 1
ATOM 1468 O O . PRO A 1 188 ? 8.860 -13.364 -10.196 1.00 89.19 188 PRO A O 1
ATOM 1471 N N . LYS A 1 189 ? 10.562 -14.029 -8.882 1.00 86.94 189 LYS A N 1
ATOM 1472 C CA . LYS A 1 189 ? 9.747 -14.891 -8.004 1.00 86.94 189 LYS A CA 1
ATOM 1473 C C . LYS A 1 189 ? 8.936 -14.113 -6.972 1.00 86.94 189 LYS A C 1
ATOM 1475 O O . LYS A 1 189 ? 7.864 -14.558 -6.581 1.00 86.94 189 LYS A O 1
ATOM 1480 N N . ASP A 1 190 ? 9.457 -12.972 -6.550 1.00 88.75 190 ASP A N 1
ATOM 1481 C CA . ASP A 1 190 ? 8.919 -12.126 -5.493 1.00 88.75 190 ASP A CA 1
ATOM 1482 C C . ASP A 1 190 ? 8.971 -10.656 -5.916 1.00 88.75 190 ASP A C 1
ATOM 1484 O O . ASP A 1 190 ? 9.496 -10.304 -6.978 1.00 88.75 190 ASP A O 1
ATOM 1488 N N . LEU A 1 191 ? 8.346 -9.802 -5.110 1.00 89.75 191 LEU A N 1
ATOM 1489 C CA . LEU A 1 191 ? 8.214 -8.383 -5.402 1.00 89.75 191 LEU A CA 1
ATOM 1490 C C . LEU A 1 191 ? 9.555 -7.636 -5.303 1.00 89.75 191 LEU A C 1
ATOM 1492 O O . LEU A 1 191 ? 9.806 -6.750 -6.118 1.00 89.75 191 LEU A O 1
ATOM 1496 N N . ASP A 1 192 ? 10.439 -8.050 -4.398 1.00 91.50 192 ASP A N 1
ATOM 1497 C CA . ASP A 1 192 ? 11.777 -7.472 -4.234 1.00 91.50 192 ASP A CA 1
ATOM 1498 C C . ASP A 1 192 ? 12.620 -7.679 -5.491 1.00 91.50 192 ASP A C 1
ATOM 1500 O O . ASP A 1 192 ? 13.204 -6.741 -6.030 1.00 91.50 192 ASP A O 1
ATOM 1504 N N . SER A 1 193 ? 12.593 -8.889 -6.049 1.00 92.06 193 SER A N 1
ATOM 1505 C CA . SER A 1 193 ? 13.262 -9.205 -7.309 1.00 92.06 193 SER A CA 1
ATOM 1506 C C . SER A 1 193 ? 12.654 -8.439 -8.494 1.00 92.06 193 SER A C 1
ATOM 1508 O O . SER A 1 193 ? 13.353 -8.140 -9.466 1.00 92.06 193 SER A O 1
ATOM 1510 N N . VAL A 1 194 ? 11.357 -8.097 -8.445 1.00 91.94 194 VAL A N 1
ATOM 1511 C CA . VAL A 1 194 ? 10.738 -7.192 -9.430 1.00 91.94 194 VAL A CA 1
ATOM 1512 C C . VAL A 1 194 ? 11.291 -5.774 -9.286 1.00 91.94 194 VAL A C 1
ATOM 1514 O O . VAL A 1 194 ? 11.621 -5.158 -10.300 1.00 91.94 194 VAL A O 1
ATOM 1517 N N . TYR A 1 195 ? 11.421 -5.257 -8.063 1.00 91.38 195 TYR A N 1
ATOM 1518 C CA . TYR A 1 195 ? 11.999 -3.934 -7.819 1.00 91.38 195 TYR A CA 1
ATOM 1519 C C . TYR A 1 195 ? 13.465 -3.859 -8.217 1.00 91.38 195 TYR A C 1
ATOM 1521 O O . TYR A 1 195 ? 13.839 -2.920 -8.919 1.00 91.38 195 TYR A O 1
ATOM 1529 N N . LEU A 1 196 ? 14.256 -4.878 -7.883 1.00 90.38 196 LEU A N 1
ATOM 1530 C CA . LEU A 1 196 ? 15.641 -4.996 -8.324 1.00 90.38 196 LEU A CA 1
ATOM 1531 C C . LEU A 1 196 ? 15.732 -4.932 -9.850 1.00 90.38 196 LEU A C 1
ATOM 1533 O O . LEU A 1 196 ? 16.463 -4.111 -10.389 1.00 90.38 196 LEU A O 1
ATOM 1537 N N . ARG A 1 197 ? 14.902 -5.707 -10.559 1.00 89.56 197 ARG A N 1
ATOM 1538 C CA . ARG A 1 197 ? 14.860 -5.690 -12.027 1.00 89.56 197 ARG A CA 1
ATOM 1539 C C . ARG A 1 197 ? 14.491 -4.319 -12.601 1.00 89.56 197 ARG A C 1
ATOM 1541 O O . ARG A 1 197 ? 15.029 -3.935 -13.637 1.00 89.56 197 ARG A O 1
ATOM 1548 N N . ILE A 1 198 ? 13.566 -3.593 -11.968 1.00 88.50 198 ILE A N 1
ATOM 1549 C CA . ILE A 1 198 ? 13.211 -2.227 -12.382 1.00 88.50 198 ILE A CA 1
ATOM 1550 C C . ILE A 1 198 ? 14.419 -1.306 -12.199 1.00 88.50 198 ILE A C 1
ATOM 1552 O O . ILE A 1 198 ? 14.788 -0.604 -13.135 1.00 88.50 198 ILE A O 1
ATOM 1556 N N . LEU A 1 199 ? 15.063 -1.339 -11.034 1.00 88.06 199 LEU A N 1
ATOM 1557 C CA . LEU A 1 199 ? 16.222 -0.498 -10.731 1.00 88.06 199 LEU A CA 1
ATOM 1558 C C . LEU A 1 199 ? 17.434 -0.829 -11.615 1.00 88.06 199 LEU A C 1
ATOM 1560 O O . LEU A 1 199 ? 18.150 0.077 -12.038 1.00 88.06 199 LEU A O 1
ATOM 1564 N N . ASP A 1 200 ? 17.628 -2.101 -11.962 1.00 88.69 200 ASP A N 1
ATOM 1565 C CA . ASP A 1 200 ? 18.696 -2.546 -12.860 1.00 88.69 200 ASP A CA 1
ATOM 1566 C C . ASP A 1 200 ? 18.484 -2.101 -14.309 1.00 88.69 200 ASP A C 1
ATOM 1568 O O . ASP A 1 200 ? 19.457 -1.939 -15.044 1.00 88.69 200 ASP A O 1
ATOM 1572 N N . SER A 1 201 ? 17.233 -1.864 -14.718 1.00 85.38 201 SER A N 1
ATOM 1573 C CA . SER A 1 201 ? 16.919 -1.343 -16.054 1.00 85.38 201 SER A CA 1
ATOM 1574 C C . SER A 1 201 ? 17.259 0.141 -16.234 1.00 85.38 201 SER A C 1
ATOM 1576 O O . SER A 1 201 ? 17.300 0.630 -17.362 1.00 85.38 201 SER A O 1
ATOM 1578 N N . ILE A 1 202 ? 17.515 0.855 -15.134 1.00 86.50 202 ILE A N 1
ATOM 1579 C CA . ILE A 1 202 ? 17.873 2.274 -15.144 1.00 86.50 202 ILE A CA 1
ATOM 1580 C C . ILE A 1 202 ? 19.321 2.424 -15.607 1.00 86.50 202 ILE A C 1
ATOM 1582 O O . ILE A 1 202 ? 20.215 1.714 -15.136 1.00 86.50 202 ILE A O 1
ATOM 1586 N N . HIS A 1 203 ? 19.552 3.379 -16.511 1.00 86.81 203 HIS A N 1
ATOM 1587 C CA . HIS A 1 203 ? 20.882 3.673 -17.035 1.00 86.81 203 HIS A CA 1
ATOM 1588 C C . HIS A 1 203 ? 21.850 4.047 -15.902 1.00 86.81 203 HIS A C 1
ATOM 1590 O O . HIS A 1 203 ? 21.475 4.755 -14.968 1.00 86.81 203 HIS A O 1
ATOM 1596 N N . GLU A 1 204 ? 23.105 3.604 -15.993 1.00 86.25 204 GLU A N 1
ATOM 1597 C CA . GLU A 1 204 ? 24.108 3.757 -14.927 1.00 86.25 204 GLU A CA 1
ATOM 1598 C C . GLU A 1 204 ? 24.255 5.215 -14.462 1.00 86.25 204 GLU A C 1
ATOM 1600 O O . GLU A 1 204 ? 24.232 5.491 -13.266 1.00 86.25 204 GLU A O 1
ATOM 1605 N N . THR A 1 205 ? 24.259 6.158 -15.408 1.00 84.25 205 THR A N 1
ATOM 1606 C CA . THR A 1 205 ? 24.346 7.604 -15.137 1.00 84.25 205 THR A CA 1
ATOM 1607 C C . THR A 1 205 ? 23.136 8.189 -14.401 1.00 84.25 205 THR A C 1
ATOM 1609 O O . THR A 1 205 ? 23.222 9.287 -13.868 1.00 84.25 205 THR A O 1
ATOM 1612 N N . GLN A 1 206 ? 21.996 7.495 -14.388 1.00 84.81 206 GLN A N 1
ATOM 1613 C CA . GLN A 1 206 ? 20.764 7.935 -13.724 1.00 84.81 206 GLN A CA 1
ATOM 1614 C C . GLN A 1 206 ? 20.560 7.256 -12.365 1.00 84.81 206 GLN A C 1
ATOM 1616 O O . GLN A 1 206 ? 19.782 7.739 -11.541 1.00 84.81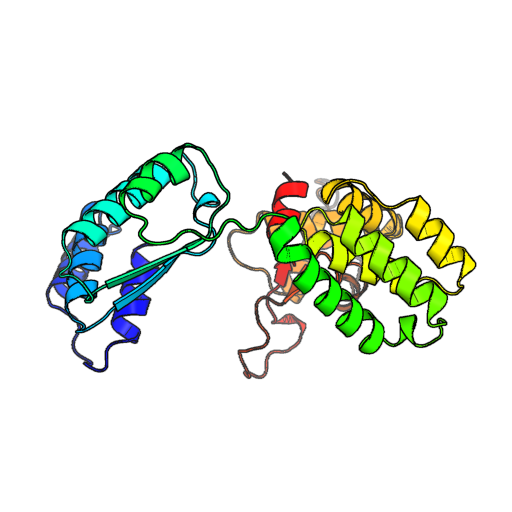 206 GLN A O 1
ATOM 1621 N N . ARG A 1 207 ? 21.237 6.126 -12.130 1.00 86.38 207 ARG A N 1
ATOM 1622 C CA . ARG A 1 207 ? 20.996 5.248 -10.981 1.00 86.38 207 ARG A CA 1
ATOM 1623 C C . ARG A 1 207 ? 21.207 5.964 -9.652 1.00 86.38 207 ARG A C 1
ATOM 1625 O O . ARG A 1 207 ? 20.376 5.822 -8.759 1.00 86.38 207 ARG A O 1
ATOM 1632 N N . GLU A 1 208 ? 22.265 6.761 -9.544 1.00 85.88 208 GLU A N 1
ATOM 1633 C CA . GLU A 1 208 ? 22.572 7.516 -8.329 1.00 85.88 208 GLU A CA 1
ATOM 1634 C C . GLU A 1 208 ? 21.464 8.519 -7.977 1.00 85.88 208 GLU A C 1
ATOM 1636 O O . GLU A 1 208 ? 20.979 8.536 -6.844 1.00 85.88 208 GLU A O 1
ATOM 1641 N N . TYR A 1 209 ? 20.992 9.299 -8.952 1.00 86.12 209 TYR A N 1
ATOM 1642 C CA . TYR A 1 209 ? 19.919 10.273 -8.737 1.00 86.12 209 TYR A CA 1
ATOM 1643 C C . TYR A 1 209 ? 18.610 9.601 -8.323 1.00 86.12 209 TYR A C 1
ATOM 1645 O O . TYR A 1 209 ? 17.923 10.085 -7.426 1.00 86.12 209 TYR A O 1
ATOM 1653 N N . ILE A 1 210 ? 18.275 8.458 -8.931 1.00 87.62 210 ILE A N 1
ATOM 1654 C CA . ILE A 1 210 ? 17.075 7.701 -8.564 1.00 87.62 210 ILE A CA 1
ATOM 1655 C C . ILE A 1 210 ? 17.204 7.115 -7.160 1.00 87.62 210 ILE A C 1
ATOM 1657 O O . ILE A 1 210 ? 16.261 7.208 -6.381 1.00 87.62 210 ILE A O 1
ATOM 1661 N N . GLN A 1 211 ? 18.358 6.557 -6.797 1.00 87.31 211 GLN A N 1
ATOM 1662 C CA . GLN A 1 211 ? 18.585 6.059 -5.440 1.00 87.31 211 GLN A CA 1
ATOM 1663 C C . GLN A 1 211 ? 18.434 7.180 -4.407 1.00 87.31 211 GLN A C 1
ATOM 1665 O O . GLN A 1 211 ? 17.702 7.017 -3.432 1.00 87.31 211 GLN A O 1
ATOM 1670 N N . ARG A 1 212 ? 19.043 8.349 -4.646 1.00 88.81 212 ARG A N 1
ATOM 1671 C CA . ARG A 1 212 ? 18.866 9.536 -3.794 1.00 88.81 212 ARG A CA 1
ATOM 1672 C C . ARG A 1 212 ? 17.397 9.956 -3.715 1.00 88.81 212 ARG A C 1
ATOM 1674 O O . ARG A 1 212 ? 16.898 10.190 -2.617 1.00 88.81 212 ARG A O 1
ATOM 1681 N N . ALA A 1 213 ? 16.687 9.989 -4.845 1.00 90.00 213 ALA A N 1
ATOM 1682 C CA . ALA A 1 213 ? 15.267 10.339 -4.890 1.00 90.00 213 ALA A CA 1
ATOM 1683 C C . ALA A 1 213 ? 14.429 9.401 -4.013 1.00 90.00 213 ALA A C 1
ATOM 1685 O O . ALA A 1 213 ? 13.587 9.841 -3.234 1.00 90.00 213 ALA A O 1
ATOM 1686 N N . MET A 1 214 ? 14.688 8.099 -4.119 1.00 89.31 214 MET A N 1
ATOM 1687 C CA . MET A 1 214 ? 13.986 7.058 -3.376 1.00 89.31 214 MET A CA 1
ATOM 1688 C C . MET A 1 214 ? 14.266 7.145 -1.872 1.00 89.31 214 MET A C 1
ATOM 1690 O O . MET A 1 214 ? 13.329 7.036 -1.085 1.00 89.31 214 MET A O 1
ATOM 1694 N N . HIS A 1 215 ? 15.512 7.416 -1.466 1.00 90.00 215 HIS A N 1
ATOM 1695 C CA . HIS A 1 215 ? 15.852 7.651 -0.059 1.00 90.00 215 HIS A CA 1
ATOM 1696 C C . HIS A 1 215 ? 15.140 8.882 0.504 1.00 90.00 215 HIS A C 1
ATOM 1698 O O . HIS A 1 215 ? 14.519 8.797 1.563 1.00 90.00 215 HIS A O 1
ATOM 1704 N N . TRP A 1 216 ? 15.162 10.005 -0.216 1.00 91.62 216 TRP A N 1
ATOM 1705 C CA . TRP A 1 216 ? 14.429 11.201 0.193 1.00 91.62 216 TRP A CA 1
ATOM 1706 C C . TRP A 1 216 ? 12.934 10.905 0.355 1.00 91.62 216 TRP A C 1
ATOM 1708 O O . TRP A 1 216 ? 12.362 11.158 1.409 1.00 91.62 216 TRP A O 1
ATOM 1718 N N . LEU A 1 217 ? 12.305 10.255 -0.625 1.00 90.94 217 LEU A N 1
ATOM 1719 C CA . LEU A 1 217 ? 10.887 9.889 -0.534 1.00 90.94 217 LEU A CA 1
ATOM 1720 C C . LEU A 1 217 ? 10.570 8.883 0.586 1.00 90.94 217 LEU A C 1
ATOM 1722 O O . LEU A 1 217 ? 9.447 8.875 1.089 1.00 90.94 217 LEU A O 1
ATOM 1726 N N . ALA A 1 218 ? 11.518 8.028 0.974 1.00 89.81 218 ALA A N 1
ATOM 1727 C CA . ALA A 1 218 ? 11.324 7.044 2.036 1.00 89.81 218 ALA A CA 1
ATOM 1728 C C . ALA A 1 218 ? 11.447 7.648 3.446 1.00 89.81 218 ALA A C 1
ATOM 1730 O O . ALA A 1 218 ? 10.712 7.230 4.353 1.00 89.81 218 ALA A O 1
ATOM 1731 N N . PHE A 1 219 ? 12.366 8.603 3.626 1.00 89.25 219 PHE A N 1
ATOM 1732 C CA . PHE A 1 219 ? 12.816 9.074 4.941 1.00 89.25 219 PHE A CA 1
ATOM 1733 C C . PHE A 1 219 ? 12.513 10.546 5.239 1.00 89.25 219 PHE A C 1
ATOM 1735 O O . PHE A 1 219 ? 12.708 10.979 6.376 1.00 89.25 219 PHE A O 1
ATOM 1742 N N . SER A 1 220 ? 12.018 11.321 4.273 1.00 88.94 220 SER A N 1
ATOM 1743 C CA . SER A 1 220 ? 11.577 12.689 4.539 1.00 88.94 220 SER A CA 1
ATOM 1744 C C . SER A 1 220 ? 10.438 12.721 5.556 1.00 88.94 220 SER A C 1
ATOM 1746 O O . SER A 1 220 ? 9.475 11.960 5.469 1.00 88.94 220 SER A O 1
ATOM 1748 N N . ALA A 1 221 ? 10.548 13.642 6.517 1.00 85.88 221 ALA A N 1
ATOM 1749 C CA . ALA A 1 221 ? 9.535 13.846 7.552 1.00 85.88 221 ALA A CA 1
ATOM 1750 C C . ALA A 1 221 ? 8.201 14.354 6.980 1.00 85.88 221 ALA A C 1
ATOM 1752 O O . ALA A 1 221 ? 7.143 14.053 7.520 1.00 85.88 221 ALA A O 1
ATOM 1753 N N . GLU A 1 222 ? 8.265 15.103 5.879 1.00 84.88 222 GLU A N 1
ATOM 1754 C CA . GLU A 1 222 ? 7.116 15.639 5.153 1.00 84.88 222 GLU A CA 1
ATOM 1755 C C . GLU A 1 222 ? 7.227 15.265 3.666 1.00 84.88 222 GLU A C 1
ATOM 1757 O O . GLU A 1 222 ? 8.347 15.200 3.142 1.00 84.88 222 GLU A O 1
ATOM 1762 N N . PRO A 1 223 ? 6.104 15.049 2.957 1.00 86.88 223 PRO A N 1
ATOM 1763 C CA . PRO A 1 223 ? 6.126 14.774 1.525 1.00 86.88 223 PRO A CA 1
ATOM 1764 C C . PRO A 1 223 ? 6.801 15.905 0.739 1.00 86.88 223 PRO A C 1
ATOM 1766 O O . PRO A 1 223 ? 6.405 17.071 0.829 1.00 86.88 223 PRO A O 1
ATOM 1769 N N . LEU A 1 224 ? 7.803 15.548 -0.065 1.00 90.44 224 LEU A N 1
ATOM 1770 C CA . LEU A 1 224 ? 8.539 16.494 -0.901 1.00 90.44 224 LEU A CA 1
ATOM 1771 C C 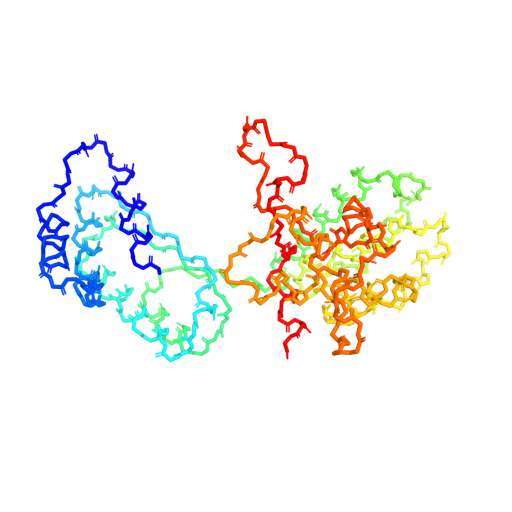. LEU A 1 224 ? 7.751 16.844 -2.162 1.00 90.44 224 LEU A C 1
ATOM 1773 O O . LEU A 1 224 ? 7.096 15.989 -2.766 1.00 90.44 224 LEU A O 1
ATOM 1777 N N . THR A 1 225 ? 7.840 18.097 -2.599 1.00 90.81 225 THR A N 1
ATOM 1778 C CA . THR A 1 225 ? 7.383 18.477 -3.939 1.00 90.81 225 THR A CA 1
ATOM 1779 C C . THR A 1 225 ? 8.358 17.999 -5.011 1.00 90.81 225 THR A C 1
ATOM 1781 O O . THR A 1 225 ? 9.523 17.716 -4.730 1.00 90.81 225 THR A O 1
ATOM 1784 N N . LEU A 1 226 ? 7.898 17.925 -6.260 1.00 88.75 226 LEU A N 1
ATOM 1785 C CA . LEU A 1 226 ? 8.755 17.574 -7.389 1.00 88.75 226 LEU A CA 1
ATOM 1786 C C . LEU A 1 226 ? 9.964 18.517 -7.519 1.00 88.75 226 LEU A C 1
ATOM 1788 O O . LEU A 1 226 ? 11.075 18.039 -7.727 1.00 88.75 226 LEU A O 1
ATOM 1792 N N . GLY A 1 227 ? 9.763 19.827 -7.343 1.00 87.69 227 GLY A N 1
ATOM 1793 C CA . GLY A 1 227 ? 10.858 20.802 -7.361 1.00 87.69 227 GLY A CA 1
ATOM 1794 C C . GLY A 1 227 ? 11.837 20.605 -6.200 1.00 87.69 227 GLY A C 1
ATOM 1795 O O . GLY A 1 227 ? 13.041 20.562 -6.411 1.00 87.69 227 GLY A O 1
ATOM 1796 N N . GLN A 1 228 ? 11.331 20.386 -4.980 1.00 90.44 228 GLN A N 1
ATOM 1797 C CA . GLN A 1 228 ? 12.187 20.113 -3.818 1.00 90.44 228 GLN A CA 1
ATOM 1798 C C . GLN A 1 228 ? 13.010 18.837 -3.994 1.00 90.44 228 GLN A C 1
ATOM 1800 O O . GLN A 1 228 ? 14.181 18.808 -3.631 1.00 90.44 228 GLN A O 1
ATOM 1805 N N . LEU A 1 229 ? 12.406 17.782 -4.546 1.00 89.56 229 LEU A N 1
ATOM 1806 C CA . LEU A 1 229 ? 13.108 16.532 -4.796 1.00 89.56 229 LEU A CA 1
ATOM 1807 C C . LEU A 1 229 ? 14.192 16.704 -5.866 1.00 89.56 229 LEU A C 1
ATOM 1809 O O . LEU A 1 229 ? 15.280 16.171 -5.689 1.00 89.56 229 LEU A O 1
ATOM 1813 N N . ALA A 1 230 ? 13.916 17.455 -6.938 1.00 87.75 230 ALA A N 1
ATOM 1814 C CA . ALA A 1 230 ? 14.887 17.730 -7.999 1.00 87.75 230 ALA A CA 1
ATOM 1815 C C . ALA A 1 230 ? 16.140 18.454 -7.472 1.00 87.75 230 ALA A C 1
ATOM 1817 O O . ALA A 1 230 ? 17.255 18.061 -7.803 1.00 87.75 230 ALA A O 1
ATOM 1818 N N . GLU A 1 231 ? 15.963 19.430 -6.581 1.00 86.50 231 GLU A N 1
ATOM 1819 C CA . GLU A 1 231 ? 17.076 20.086 -5.882 1.00 86.50 231 GLU A CA 1
ATOM 1820 C C . GLU A 1 231 ? 17.795 19.117 -4.932 1.00 86.50 231 GLU A C 1
ATOM 1822 O O . GLU A 1 231 ? 19.019 19.063 -4.870 1.00 86.50 231 GLU A O 1
ATOM 1827 N N . ALA A 1 232 ? 17.048 18.289 -4.199 1.00 87.56 232 ALA A N 1
ATOM 1828 C CA . ALA A 1 232 ? 17.623 17.398 -3.197 1.00 87.56 232 ALA A CA 1
ATOM 1829 C C . ALA A 1 232 ? 18.459 16.249 -3.794 1.00 87.56 232 ALA A C 1
ATOM 1831 O O . ALA A 1 232 ? 19.369 15.746 -3.131 1.00 87.56 232 ALA A O 1
ATOM 1832 N N . VAL A 1 233 ? 18.168 15.805 -5.024 1.00 87.56 233 VAL A N 1
ATOM 1833 C CA . VAL A 1 233 ? 18.899 14.695 -5.667 1.00 87.56 233 VAL A CA 1
ATOM 1834 C C . VAL A 1 233 ? 20.262 15.106 -6.216 1.00 87.56 233 VAL A C 1
ATOM 1836 O O . VAL A 1 233 ? 21.154 14.256 -6.291 1.00 87.56 233 VAL A O 1
ATOM 1839 N N . VAL A 1 234 ? 20.446 16.381 -6.573 1.00 84.94 234 VAL A N 1
ATOM 1840 C CA . VAL A 1 234 ? 21.728 16.885 -7.095 1.00 84.94 234 VAL A CA 1
ATOM 1841 C C . VAL A 1 234 ? 22.747 17.169 -5.994 1.00 84.94 234 VAL A C 1
ATOM 1843 O O . VAL A 1 234 ? 23.937 17.237 -6.281 1.00 84.94 234 VAL A O 1
ATOM 1846 N N . ILE A 1 235 ? 22.317 17.249 -4.730 1.00 79.38 235 ILE A N 1
ATOM 1847 C CA . ILE A 1 235 ? 23.213 17.465 -3.587 1.00 79.38 235 ILE A CA 1
ATOM 1848 C C . ILE A 1 235 ? 24.178 16.279 -3.448 1.00 79.38 235 ILE A C 1
ATOM 1850 O O . ILE A 1 235 ? 23.789 15.177 -3.056 1.00 79.38 235 ILE A O 1
ATOM 1854 N N . GLU A 1 236 ? 25.455 16.509 -3.754 1.00 71.94 236 GLU A N 1
ATOM 1855 C CA . GLU A 1 236 ? 26.545 15.571 -3.485 1.00 71.94 236 GLU A CA 1
ATOM 1856 C C . GLU A 1 236 ? 27.019 15.711 -2.033 1.00 71.94 236 GLU A C 1
ATOM 1858 O O . GLU A 1 236 ? 27.289 16.811 -1.553 1.00 71.94 236 GLU A O 1
ATOM 1863 N N . TYR A 1 237 ? 27.171 14.587 -1.325 1.00 65.44 237 TYR A N 1
ATOM 1864 C CA . TYR A 1 237 ? 27.834 14.568 -0.018 1.00 65.44 237 TYR A CA 1
ATOM 1865 C C . TYR A 1 237 ? 29.358 14.546 -0.213 1.00 65.44 237 TYR A C 1
ATOM 1867 O O . TYR A 1 237 ? 30.031 13.569 0.110 1.00 65.44 237 TYR A O 1
ATOM 1875 N N . ASP A 1 238 ? 29.903 15.616 -0.791 1.00 69.81 238 ASP A N 1
ATOM 1876 C CA . ASP A 1 238 ? 31.344 15.846 -0.870 1.00 69.81 238 ASP A CA 1
ATOM 1877 C C . ASP A 1 238 ? 31.687 17.121 -0.100 1.00 69.81 238 ASP A C 1
ATOM 1879 O O . ASP A 1 238 ? 31.439 18.244 -0.540 1.00 69.81 238 ASP A O 1
ATOM 1883 N N . VAL A 1 239 ? 32.281 16.934 1.080 1.00 63.09 239 VAL A N 1
ATOM 1884 C CA . VAL A 1 239 ? 32.739 18.023 1.954 1.00 63.09 239 VAL A CA 1
ATOM 1885 C C . VAL A 1 239 ? 33.715 18.979 1.262 1.00 63.09 239 VAL A C 1
ATOM 1887 O O . VAL A 1 239 ? 33.850 20.116 1.706 1.00 63.09 239 VAL A O 1
ATOM 1890 N N . ASN A 1 240 ? 34.367 18.554 0.174 1.00 68.38 240 ASN A N 1
ATOM 1891 C CA . ASN A 1 240 ? 35.318 19.375 -0.571 1.00 68.38 240 ASN A CA 1
ATOM 1892 C C . ASN A 1 240 ? 34.675 20.210 -1.690 1.00 68.38 240 ASN A C 1
ATOM 1894 O O . ASN A 1 240 ? 35.335 21.115 -2.189 1.00 68.38 240 ASN A O 1
ATOM 1898 N N . LYS A 1 241 ? 33.417 19.939 -2.065 1.00 63.75 241 LYS A N 1
ATOM 1899 C CA . LYS A 1 241 ? 32.676 20.662 -3.120 1.00 63.75 241 LYS A CA 1
ATOM 1900 C C . LYS A 1 241 ? 31.596 21.602 -2.571 1.00 63.75 241 LYS A C 1
ATOM 1902 O O . LYS A 1 241 ? 30.709 22.058 -3.289 1.00 63.75 241 LYS A O 1
ATOM 1907 N N . TYR A 1 242 ? 31.639 21.886 -1.270 1.00 60.06 242 TYR A N 1
ATOM 1908 C CA . TYR A 1 242 ? 30.677 22.772 -0.618 1.00 60.06 242 TYR A CA 1
ATOM 1909 C C . TYR A 1 242 ? 30.733 24.187 -1.219 1.00 60.06 242 TYR A C 1
ATOM 1911 O O . TYR A 1 242 ? 31.742 24.877 -1.093 1.00 60.06 242 TYR A O 1
ATOM 1919 N N . GLY A 1 243 ? 29.623 24.638 -1.811 1.00 61.34 243 GLY A N 1
ATOM 1920 C CA . GLY A 1 243 ? 29.482 25.991 -2.366 1.00 61.34 243 GLY A CA 1
ATOM 1921 C C . GLY A 1 243 ? 29.765 26.120 -3.865 1.00 61.34 243 GLY A C 1
ATOM 1922 O O . GLY A 1 243 ? 29.726 27.238 -4.374 1.00 61.34 243 GLY A O 1
ATOM 1923 N N . GLU A 1 244 ? 30.026 25.016 -4.566 1.00 62.03 244 GLU A N 1
ATOM 1924 C CA . GLU A 1 244 ? 29.982 24.991 -6.030 1.00 62.03 244 GLU A CA 1
ATOM 1925 C C . GLU A 1 244 ? 28.518 24.934 -6.491 1.00 62.03 244 GLU A C 1
ATOM 1927 O O . GLU A 1 244 ? 27.728 24.150 -5.957 1.00 62.03 244 GLU A O 1
ATOM 1932 N N . ASP A 1 245 ? 28.140 25.782 -7.455 1.00 59.19 245 ASP A N 1
ATOM 1933 C CA . ASP A 1 245 ? 26.831 25.665 -8.102 1.00 59.19 245 ASP A CA 1
ATOM 1934 C C . ASP A 1 245 ? 26.780 24.303 -8.806 1.00 59.19 245 ASP A C 1
ATOM 1936 O O . ASP A 1 245 ? 27.695 23.991 -9.578 1.00 59.19 245 ASP A O 1
ATOM 1940 N N . PRO A 1 246 ? 25.744 23.479 -8.577 1.00 59.28 246 PRO A N 1
ATOM 1941 C CA . PRO A 1 246 ? 25.606 22.241 -9.316 1.00 59.28 246 PRO A CA 1
ATOM 1942 C C . PRO A 1 246 ? 25.464 22.590 -10.802 1.00 59.28 246 PRO A C 1
ATOM 1944 O O . PRO A 1 246 ? 24.427 23.071 -11.249 1.00 59.28 246 PRO A O 1
ATOM 1947 N N . GLU A 1 247 ? 26.493 22.300 -11.604 1.00 58.34 247 GLU A N 1
ATOM 1948 C CA . GLU A 1 247 ? 26.414 22.384 -13.075 1.00 58.34 247 GLU A CA 1
ATOM 1949 C C . GLU A 1 247 ? 25.370 21.400 -13.653 1.00 58.34 247 GLU A C 1
ATOM 1951 O O . GLU A 1 247 ? 25.081 21.379 -14.851 1.00 58.34 247 GLU A O 1
ATOM 1956 N N . THR A 1 248 ? 24.782 20.564 -12.796 1.00 61.62 248 THR A N 1
ATOM 1957 C CA . THR A 1 248 ? 23.753 19.580 -13.101 1.00 61.62 248 THR A CA 1
ATOM 1958 C C . THR A 1 248 ? 22.361 20.199 -13.010 1.00 61.62 248 THR A C 1
ATOM 1960 O O . THR A 1 248 ? 21.674 20.118 -11.995 1.00 61.62 248 THR A O 1
ATOM 1963 N N . LEU A 1 249 ? 21.896 20.760 -14.127 1.00 63.75 249 LEU A N 1
ATOM 1964 C CA . LEU A 1 249 ? 20.465 20.977 -14.336 1.00 63.75 249 LEU A CA 1
ATOM 1965 C C . LEU A 1 249 ? 19.767 19.616 -14.403 1.00 63.75 249 LEU A C 1
ATOM 1967 O O . LEU A 1 249 ? 19.880 18.885 -15.389 1.00 63.75 249 LEU A O 1
ATOM 1971 N N . PHE A 1 250 ? 19.052 19.271 -13.340 1.00 70.56 250 PHE A N 1
ATOM 1972 C CA . PHE A 1 250 ? 18.276 18.047 -13.269 1.00 70.56 250 PHE A CA 1
ATOM 1973 C C . PHE A 1 250 ? 16.836 18.329 -13.712 1.00 70.56 250 PHE A C 1
ATOM 1975 O O . PHE A 1 250 ? 16.112 19.057 -13.038 1.00 70.56 250 PHE A O 1
ATOM 1982 N N . ASP A 1 251 ? 16.405 17.767 -14.847 1.00 77.06 251 ASP A N 1
ATOM 1983 C CA . ASP A 1 251 ? 15.016 17.912 -15.302 1.00 77.06 251 ASP A CA 1
ATOM 1984 C C . ASP A 1 251 ? 14.071 17.141 -14.361 1.00 77.06 251 ASP A C 1
ATOM 1986 O O . ASP A 1 251 ? 14.100 15.904 -14.339 1.00 77.06 251 ASP A O 1
ATOM 1990 N N . PRO A 1 252 ? 13.176 17.824 -13.624 1.00 74.62 252 PRO A N 1
ATOM 1991 C CA . PRO A 1 252 ? 12.286 17.153 -12.686 1.00 74.62 252 PRO A CA 1
ATOM 1992 C C . PRO A 1 252 ? 11.361 16.140 -13.382 1.00 74.62 252 PRO A C 1
ATOM 1994 O O . PRO A 1 252 ? 11.002 15.111 -12.807 1.00 74.62 252 PRO A O 1
ATOM 1997 N N . ASN A 1 253 ? 11.001 16.371 -14.649 1.00 76.06 253 ASN A N 1
ATOM 1998 C CA . ASN A 1 253 ? 10.128 15.459 -15.394 1.00 76.06 253 ASN A CA 1
ATOM 1999 C C . ASN A 1 253 ? 10.792 14.108 -15.674 1.00 76.06 253 ASN A C 1
ATOM 2001 O O . ASN A 1 253 ? 10.105 13.082 -15.742 1.00 76.06 253 ASN A O 1
ATOM 2005 N N . SER A 1 254 ? 12.122 14.089 -15.766 1.00 76.06 254 SER A N 1
ATOM 2006 C CA . SER A 1 254 ? 12.891 12.877 -16.009 1.00 76.06 254 SER A CA 1
ATOM 2007 C C . SER A 1 254 ? 12.688 11.844 -14.890 1.00 76.06 254 SER A C 1
ATOM 2009 O O . SER A 1 254 ? 12.470 10.676 -15.210 1.00 76.06 254 SER A O 1
ATOM 2011 N N . LEU A 1 255 ? 12.588 12.236 -13.607 1.00 75.06 255 LEU A N 1
ATOM 2012 C CA . LEU A 1 255 ? 12.311 11.299 -12.488 1.00 75.06 255 LEU A CA 1
ATOM 2013 C C . LEU A 1 255 ? 11.033 10.490 -12.693 1.00 75.06 255 LEU A C 1
ATOM 2015 O O . LEU A 1 255 ? 11.004 9.277 -12.472 1.00 75.06 255 LEU A O 1
ATOM 2019 N N . MET A 1 256 ? 9.975 11.167 -13.138 1.00 74.81 256 MET A N 1
ATOM 2020 C CA . MET A 1 256 ? 8.664 10.552 -13.333 1.00 74.81 256 MET A CA 1
ATOM 2021 C C . MET A 1 256 ? 8.656 9.595 -14.524 1.00 74.81 256 MET A C 1
ATOM 2023 O O . MET A 1 256 ? 7.937 8.596 -14.503 1.00 74.81 256 MET A O 1
ATOM 2027 N N . SER A 1 257 ? 9.462 9.887 -15.548 1.00 74.00 257 SER A N 1
ATOM 2028 C CA . SER A 1 257 ? 9.603 9.027 -16.724 1.00 74.00 257 SER A CA 1
ATOM 2029 C C . SER A 1 257 ? 10.445 7.776 -16.451 1.00 74.00 257 SER A C 1
ATOM 2031 O O . SER A 1 257 ? 10.137 6.714 -16.985 1.00 74.00 257 SER A O 1
ATOM 2033 N N . ILE A 1 258 ? 11.460 7.879 -15.585 1.00 70.00 258 ILE A N 1
ATOM 2034 C CA . ILE A 1 258 ? 12.409 6.790 -15.312 1.00 70.00 258 ILE A CA 1
ATOM 2035 C C . ILE A 1 258 ? 11.784 5.734 -14.390 1.00 70.00 258 ILE A C 1
ATOM 2037 O O . ILE A 1 258 ? 12.015 4.542 -14.571 1.00 70.00 258 ILE A O 1
ATOM 2041 N N . CYS A 1 259 ? 10.975 6.148 -13.407 1.00 72.94 259 CYS A N 1
ATOM 2042 C CA . CYS A 1 259 ? 10.450 5.253 -12.368 1.00 72.94 259 CYS A CA 1
ATOM 2043 C C . CYS A 1 259 ? 8.929 5.353 -12.148 1.00 72.94 259 CYS A C 1
ATOM 2045 O O . CYS A 1 259 ? 8.479 5.457 -11.000 1.00 72.94 259 CYS A O 1
ATOM 2047 N N . PRO A 1 260 ? 8.088 5.244 -13.194 1.00 76.75 260 PRO A N 1
ATOM 2048 C CA . PRO A 1 260 ? 6.641 5.401 -13.048 1.00 76.75 260 PRO A CA 1
ATOM 2049 C C . PRO A 1 260 ? 6.009 4.279 -12.209 1.00 76.75 260 PRO A C 1
ATOM 2051 O O . PRO A 1 260 ? 4.855 4.385 -11.790 1.00 76.75 260 PRO A O 1
ATOM 2054 N N . SER A 1 261 ? 6.720 3.162 -12.023 1.00 79.94 261 SER A N 1
ATOM 2055 C CA . SER A 1 261 ? 6.327 2.059 -11.149 1.00 79.94 261 SER A CA 1
ATOM 2056 C C . SER A 1 261 ? 6.747 2.273 -9.698 1.00 79.94 261 SER A C 1
ATOM 2058 O O . SER A 1 261 ? 6.161 1.617 -8.851 1.00 79.94 261 SER A O 1
ATOM 2060 N N . LEU A 1 262 ? 7.699 3.155 -9.377 1.00 85.25 262 LEU A N 1
ATOM 2061 C CA . LEU A 1 262 ? 8.240 3.312 -8.018 1.00 85.25 262 LEU A CA 1
ATOM 2062 C C . LEU A 1 262 ? 7.864 4.641 -7.357 1.00 85.25 262 LEU A C 1
ATOM 2064 O O . LEU A 1 262 ? 7.778 4.691 -6.133 1.00 85.25 262 LEU A O 1
ATOM 2068 N N . ILE A 1 263 ? 7.583 5.685 -8.142 1.00 87.75 263 ILE A N 1
ATOM 2069 C CA . ILE A 1 263 ? 7.251 7.033 -7.661 1.00 87.75 263 ILE A CA 1
ATOM 2070 C C . ILE A 1 263 ? 5.884 7.455 -8.217 1.00 87.75 263 ILE A C 1
ATOM 2072 O O . ILE A 1 263 ? 5.531 7.143 -9.354 1.00 87.75 263 ILE A O 1
ATOM 2076 N N . SER A 1 264 ? 5.087 8.151 -7.406 1.00 86.62 264 SER A N 1
ATOM 2077 C CA . SER A 1 264 ? 3.771 8.674 -7.789 1.00 86.62 264 SER A CA 1
ATOM 2078 C C . SER A 1 264 ? 3.494 10.032 -7.144 1.00 86.62 264 SER A C 1
ATOM 2080 O O . SER A 1 264 ? 4.117 10.392 -6.149 1.00 86.62 264 SER A O 1
ATOM 2082 N N . PHE A 1 265 ? 2.532 10.780 -7.682 1.00 86.38 265 PHE A N 1
ATOM 2083 C CA . PHE A 1 265 ? 2.023 11.976 -7.010 1.00 86.38 265 PHE A CA 1
ATOM 2084 C C . PHE A 1 265 ? 1.077 11.596 -5.862 1.00 86.38 265 PHE A C 1
ATOM 2086 O O . PHE A 1 265 ? 0.313 10.639 -5.985 1.00 86.38 265 PHE A O 1
ATOM 2093 N N . GLU A 1 266 ? 1.117 12.358 -4.767 1.00 79.88 266 GLU A N 1
ATOM 2094 C CA . GLU A 1 266 ? 0.378 12.069 -3.530 1.00 79.88 266 GLU A CA 1
ATOM 2095 C C . GLU A 1 266 ? -1.151 12.115 -3.716 1.00 79.88 266 GLU A C 1
ATOM 2097 O O . GLU A 1 266 ? -1.850 11.279 -3.152 1.00 79.88 266 GLU A O 1
ATOM 2102 N N . ASP A 1 267 ? -1.674 12.998 -4.578 1.00 66.62 267 ASP A N 1
ATOM 2103 C CA . ASP A 1 267 ? -3.057 12.937 -5.066 1.00 66.62 267 ASP A CA 1
ATOM 2104 C C . ASP A 1 267 ? -3.295 13.906 -6.243 1.00 66.62 267 ASP A C 1
ATOM 2106 O O . ASP A 1 267 ? -2.729 14.996 -6.311 1.00 66.62 267 ASP A O 1
ATOM 2110 N N . ALA A 1 268 ? -4.167 13.518 -7.180 1.00 53.72 268 ALA A N 1
ATOM 2111 C CA . ALA A 1 268 ? -4.649 14.348 -8.296 1.00 53.72 268 ALA A CA 1
ATOM 2112 C C . ALA A 1 268 ? -5.985 15.060 -7.981 1.00 53.72 268 ALA A C 1
ATOM 2114 O O . ALA A 1 268 ? -6.615 15.634 -8.868 1.00 53.72 268 ALA A O 1
ATOM 2115 N N . ARG A 1 269 ? -6.458 14.971 -6.729 1.00 49.16 269 ARG A N 1
ATOM 2116 C CA . ARG A 1 269 ? -7.807 15.401 -6.322 1.00 49.16 269 ARG A CA 1
ATOM 2117 C C . ARG A 1 269 ? -7.901 16.870 -5.917 1.00 49.16 269 ARG A C 1
ATOM 2119 O O . ARG A 1 269 ? -8.988 17.435 -6.017 1.00 49.16 269 ARG A O 1
ATOM 2126 N N . ASP A 1 270 ? -6.793 17.520 -5.576 1.00 48.81 270 ASP A N 1
ATOM 2127 C CA . ASP A 1 270 ? -6.777 18.971 -5.400 1.00 48.81 270 ASP A CA 1
ATOM 2128 C C . ASP A 1 270 ? -6.716 19.657 -6.771 1.00 48.81 270 ASP A C 1
ATOM 2130 O O . ASP A 1 270 ? -5.650 19.882 -7.338 1.00 48.81 270 ASP A O 1
ATOM 2134 N N . HIS A 1 271 ? -7.888 20.021 -7.299 1.00 45.66 271 HIS A N 1
ATOM 2135 C CA . HIS A 1 271 ? -8.076 20.819 -8.522 1.00 45.66 271 HIS A CA 1
ATOM 2136 C C . HIS A 1 271 ? -7.626 22.284 -8.353 1.00 45.66 271 HIS A C 1
ATOM 2138 O O . HIS A 1 271 ? -8.175 23.198 -8.969 1.00 45.66 271 HIS A O 1
ATOM 2144 N N . LYS A 1 272 ? -6.650 22.548 -7.485 1.00 54.78 272 LYS A N 1
ATOM 2145 C CA . LYS A 1 272 ? -6.015 23.860 -7.406 1.00 54.78 272 LYS A CA 1
ATOM 2146 C C . LYS A 1 272 ? -4.953 23.930 -8.497 1.00 54.78 272 LYS A C 1
ATOM 2148 O O . LYS A 1 272 ? -4.313 22.929 -8.806 1.00 54.78 272 LYS A O 1
ATOM 2153 N N . HIS A 1 273 ? -4.791 25.110 -9.088 1.00 54.28 273 HIS A N 1
ATOM 2154 C CA . HIS A 1 273 ? -3.795 25.411 -10.117 1.00 54.28 273 HIS A CA 1
ATOM 2155 C C . HIS A 1 273 ? -2.363 25.283 -9.566 1.00 54.28 273 HIS A C 1
ATOM 2157 O O . HIS A 1 273 ? -1.680 26.275 -9.337 1.00 54.28 273 HIS A O 1
ATOM 2163 N N . PHE A 1 274 ? -1.918 24.060 -9.308 1.00 60.00 274 PHE A N 1
ATOM 2164 C CA . PHE A 1 274 ? -0.552 23.750 -8.928 1.00 60.00 274 PHE A CA 1
ATOM 2165 C C . PHE A 1 274 ? 0.278 23.566 -10.198 1.00 60.00 274 PHE A C 1
ATOM 2167 O O . PHE A 1 274 ? -0.104 22.816 -11.099 1.00 60.00 274 PHE A O 1
ATOM 2174 N N . THR A 1 275 ? 1.426 24.242 -10.276 1.00 73.56 275 THR A N 1
ATOM 2175 C CA . THR A 1 275 ? 2.458 23.897 -11.262 1.00 73.56 275 THR A CA 1
ATOM 2176 C C . THR A 1 275 ? 2.946 22.477 -10.982 1.00 73.56 275 THR A C 1
ATOM 2178 O O . THR A 1 275 ? 2.896 22.015 -9.838 1.00 73.56 275 THR A O 1
ATOM 2181 N N . GLN A 1 276 ? 3.431 21.764 -11.999 1.00 73.38 276 GLN A N 1
ATOM 2182 C CA . GLN A 1 276 ? 3.883 20.380 -11.829 1.00 73.38 276 GLN A CA 1
ATOM 2183 C C . GLN A 1 276 ? 4.968 20.240 -10.745 1.00 73.38 276 GLN A C 1
ATOM 2185 O O . GLN A 1 276 ? 4.940 19.280 -9.981 1.00 73.38 276 GLN A O 1
ATOM 2190 N N . GLU A 1 277 ? 5.846 21.236 -10.615 1.00 78.56 277 GLU A N 1
ATOM 2191 C CA . GLU A 1 277 ? 6.898 21.301 -9.592 1.00 78.56 277 GLU A CA 1
ATOM 2192 C C . GLU A 1 277 ? 6.370 21.397 -8.157 1.00 78.56 277 GLU A C 1
ATOM 2194 O O . GLU A 1 277 ? 7.013 20.909 -7.231 1.00 78.56 277 GLU A O 1
ATOM 2199 N N . SER A 1 278 ? 5.195 21.998 -7.961 1.00 83.94 278 SER A N 1
ATOM 2200 C CA . SER A 1 278 ? 4.575 22.153 -6.638 1.00 83.94 278 SER A CA 1
ATOM 2201 C C . SER A 1 278 ? 3.800 20.914 -6.179 1.00 83.94 278 SER A C 1
ATOM 2203 O O . SER A 1 278 ? 3.356 20.844 -5.032 1.00 83.94 278 SER A O 1
ATOM 2205 N N . ARG A 1 279 ? 3.641 19.914 -7.054 1.00 86.19 279 ARG A N 1
ATOM 2206 C CA . ARG A 1 279 ? 2.945 18.671 -6.718 1.00 86.19 279 ARG A CA 1
ATOM 2207 C C . ARG A 1 279 ? 3.821 17.802 -5.824 1.00 86.19 279 ARG A C 1
ATOM 2209 O O . ARG A 1 279 ? 4.995 17.584 -6.116 1.00 86.19 279 ARG A O 1
ATOM 2216 N N . ARG A 1 280 ? 3.219 17.280 -4.758 1.00 89.38 280 ARG A N 1
ATOM 2217 C CA . ARG A 1 280 ? 3.873 16.378 -3.808 1.00 89.38 280 ARG A CA 1
ATOM 2218 C C . ARG A 1 280 ? 4.023 14.976 -4.370 1.00 89.38 280 ARG A C 1
ATOM 2220 O O . ARG A 1 280 ? 3.129 14.469 -5.055 1.00 89.38 280 ARG A O 1
ATOM 2227 N N . LEU A 1 281 ? 5.158 14.372 -4.060 1.00 88.56 281 LEU A N 1
ATOM 2228 C CA . LEU A 1 281 ? 5.543 13.036 -4.468 1.00 88.56 281 LEU A CA 1
ATOM 2229 C C . LEU A 1 281 ? 5.503 12.082 -3.280 1.00 88.56 281 LEU A C 1
ATOM 2231 O O . LEU A 1 281 ? 5.715 12.461 -2.131 1.00 88.56 281 LEU A O 1
ATOM 2235 N N . ARG A 1 282 ? 5.272 10.813 -3.595 1.00 89.00 282 ARG A N 1
ATOM 2236 C CA . ARG A 1 282 ? 5.379 9.688 -2.674 1.00 89.00 282 ARG A CA 1
ATOM 2237 C C . ARG A 1 282 ? 5.902 8.465 -3.413 1.00 89.00 282 ARG A C 1
ATOM 2239 O O . ARG A 1 282 ? 5.777 8.363 -4.639 1.00 89.00 282 ARG A O 1
ATOM 2246 N N . LEU A 1 283 ? 6.407 7.491 -2.666 1.00 90.12 283 LEU A N 1
ATOM 2247 C CA . LEU A 1 283 ? 6.611 6.153 -3.211 1.00 90.12 283 LEU A CA 1
ATOM 2248 C C . LEU A 1 283 ? 5.275 5.605 -3.730 1.00 90.12 283 LEU A C 1
ATOM 2250 O O . LEU A 1 283 ? 4.225 5.782 -3.114 1.00 90.12 283 LEU A O 1
ATOM 2254 N N . ALA A 1 284 ? 5.302 4.960 -4.893 1.00 86.75 284 ALA A N 1
ATOM 2255 C CA . ALA A 1 284 ? 4.106 4.481 -5.583 1.00 86.75 284 ALA A CA 1
ATOM 2256 C C . ALA A 1 284 ? 3.346 3.407 -4.793 1.00 86.75 284 ALA A C 1
ATOM 2258 O O . ALA A 1 284 ? 2.164 3.181 -5.046 1.00 86.75 284 ALA A O 1
ATOM 2259 N N . HIS A 1 285 ? 4.021 2.733 -3.862 1.00 87.31 285 HIS A N 1
ATOM 2260 C CA . HIS A 1 285 ? 3.415 1.770 -2.955 1.00 87.31 285 HIS A CA 1
ATOM 2261 C C . HIS A 1 285 ? 4.284 1.598 -1.705 1.00 87.31 285 HIS A C 1
ATOM 2263 O O . HIS A 1 285 ? 5.506 1.702 -1.803 1.00 87.31 285 HIS A O 1
ATOM 2269 N N . PHE A 1 286 ? 3.676 1.275 -0.561 1.00 84.19 286 PHE A N 1
ATOM 2270 C CA . PHE A 1 286 ? 4.390 1.061 0.703 1.00 84.19 286 PHE A CA 1
ATOM 2271 C C . PHE A 1 286 ? 5.475 -0.023 0.608 1.00 84.19 286 PHE A C 1
ATOM 2273 O O . PHE A 1 286 ? 6.585 0.181 1.082 1.00 84.19 286 PHE A O 1
ATOM 2280 N N . SER A 1 287 ? 5.220 -1.116 -0.114 1.00 87.75 287 SER A N 1
ATOM 2281 C CA . SER A 1 287 ? 6.217 -2.182 -0.335 1.00 87.75 287 SER A CA 1
ATOM 2282 C C . SER A 1 287 ? 7.501 -1.718 -1.032 1.00 87.75 287 SER A C 1
ATOM 2284 O O . SER A 1 287 ? 8.523 -2.383 -0.939 1.00 87.75 287 SER A O 1
ATOM 2286 N N . VAL A 1 288 ? 7.473 -0.578 -1.731 1.00 89.06 288 VAL A N 1
ATOM 2287 C CA . VAL A 1 288 ? 8.697 0.030 -2.267 1.00 89.06 288 VAL A CA 1
ATOM 2288 C C . VAL A 1 288 ? 9.565 0.558 -1.125 1.00 89.06 288 VAL A C 1
ATOM 2290 O O . VAL A 1 288 ? 10.779 0.430 -1.179 1.00 89.06 288 VAL A O 1
ATOM 2293 N N . LYS A 1 289 ? 8.950 1.127 -0.083 1.00 87.62 289 LYS A N 1
ATOM 2294 C CA . LYS A 1 289 ? 9.649 1.563 1.127 1.00 87.62 289 LYS A CA 1
ATOM 2295 C C . LYS A 1 289 ? 10.235 0.371 1.875 1.00 87.62 289 LYS A C 1
ATOM 2297 O O . LYS A 1 289 ? 11.378 0.454 2.293 1.00 87.62 289 LYS A O 1
ATOM 2302 N N . GLU A 1 290 ? 9.477 -0.719 2.006 1.00 87.00 290 GLU A N 1
ATOM 2303 C CA . GLU A 1 290 ? 9.962 -1.954 2.644 1.00 87.00 290 GLU A CA 1
ATOM 2304 C C . GLU A 1 290 ? 11.194 -2.518 1.934 1.00 87.00 290 GLU A C 1
ATOM 2306 O O . GLU A 1 290 ? 12.139 -2.908 2.597 1.00 87.00 290 GLU A O 1
ATOM 2311 N N . TYR A 1 291 ? 11.217 -2.496 0.600 1.00 89.50 291 TYR A N 1
ATOM 2312 C CA . TYR A 1 291 ? 12.371 -2.946 -0.181 1.00 89.50 291 TYR A CA 1
ATOM 2313 C C . TYR A 1 291 ? 13.639 -2.092 0.029 1.00 89.50 291 TYR A C 1
ATOM 2315 O O . TYR A 1 291 ? 14.749 -2.572 -0.181 1.00 89.50 291 TYR A O 1
ATOM 2323 N N . LEU A 1 292 ? 13.492 -0.814 0.396 1.00 86.81 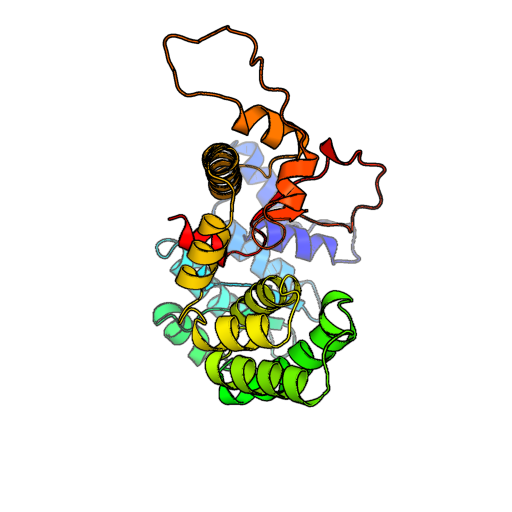292 LEU A N 1
ATOM 2324 C CA . LEU A 1 292 ? 14.620 0.108 0.587 1.00 86.81 292 LEU A CA 1
ATOM 2325 C C . LEU A 1 292 ? 15.260 0.031 1.984 1.00 86.81 292 LEU A C 1
ATOM 2327 O O . LEU A 1 292 ? 16.308 0.648 2.178 1.00 86.81 292 LEU A O 1
ATOM 2331 N N . ILE A 1 293 ? 14.616 -0.636 2.948 1.00 82.25 293 ILE A N 1
ATOM 2332 C CA . ILE A 1 293 ? 15.025 -0.705 4.364 1.00 82.25 293 ILE A CA 1
ATOM 2333 C C . ILE A 1 293 ? 15.652 -2.069 4.649 1.00 82.25 293 ILE A C 1
ATOM 2335 O O . ILE A 1 293 ? 16.732 -2.082 5.280 1.00 82.25 293 ILE A O 1
#

Organism: NCBI:txid59557

Sequence (293 aa):
MLLSLIGQLLRARSDPLLPDEIMNLYHNSKAIGTSPDIKDLQTAASHITKLSKKTFIILDALDEFPKDTRGSVLSWIGEVAADHNAGSLSILVTSRPEADIVKSLEPLTNFSISLQSEIINADIRVYIQNSLDGRDGFKKFSKEIRSEIEDTLVTRSHGMFRWVDCLLRILQECLTPKAVKAALKELPKDLDSVYLRILDSIHETQREYIQRAMHWLAFSAEPLTLGQLAEAVVIEYDVNKYGEDPETLFDPNSLMSICPSLISFEDARDHKHFTQESRRLRLAHFSVKEYLI

InterPro domains:
  IPR027417 P-loop containing nucleoside triphosphate hydrolase [G3DSA:3.40.50.300] (7-107)
  IPR056884 Nephrocystin 3-like, N-terminal [PF24883] (1-96)

pLDDT: mean 85.61, std 9.78, range [45.66, 96.75]

Foldseek 3Di:
DLVVLLVVLQVPDPDPDDDVLVVVQVVVCVVVVHHGDPVSSLVSSLVSLQVDQADEAEAEALVPDDPVCSVVVLVSVVVSLVVDDPRRYHYHYDYDPDPSNCVSCVVVDPDDDDLFLVVCLVVLLVVLVCLLVVAPLNPPDDPVLSVVLSVLCSVQCRSPSLLNVLLSVVLSPDPDSVSNVVCSVVRDNDVLVSVVVLLVPFDPVCNQLLLQLLCCQLDPPDFAFLQRSQVRSLDDPDPVCPPDDRPDPRDSVVNCVSCVSFKDFPDPPPPPPDDNRRTTMHTPDVVSSVSSD